Protein AF-C9SJ92-F1 (afdb_monomer_lite)

Secondary structure (DSSP, 8-state):
-HHHHHHHHHHHTT----THHHHHHHHHHHHT-B-SS-TTSB-SHHHIIIIIHHHHHHHHHHHHHHHHHHHHHS-HHHHHHHHHHHHHHHHHHHHHHS-GGGHHHHHHHHHHHHTGGGHHHHHHHHHHHHHTT-HHHHHHHHHHHTTSTTTTHHHHHHHHHHHHHHHHHHHHHHHHH--S---HHHHHHHHHHHHHHHHHHHHHHHTT-HHHHHHHHHHHHHHSGGGGGTTT---

Structure (mmCIF, N/CA/C/O backbone):
data_AF-C9SJ92-F1
#
_entry.id   AF-C9SJ92-F1
#
loop_
_atom_site.group_PDB
_atom_site.id
_atom_site.type_symbol
_atom_site.label_atom_id
_atom_site.label_alt_id
_atom_site.label_comp_id
_atom_site.label_asym_id
_atom_site.label_entity_id
_atom_site.label_seq_id
_atom_site.pdbx_PDB_ins_code
_atom_site.Cartn_x
_atom_site.Cartn_y
_atom_site.Cartn_z
_atom_site.occupancy
_atom_site.B_iso_or_equiv
_atom_site.auth_seq_id
_atom_site.auth_comp_id
_atom_site.auth_asym_id
_atom_site.auth_atom_id
_atom_site.pdbx_PDB_model_num
ATOM 1 N N . MET A 1 1 ? 13.688 -2.070 -27.602 1.00 89.25 1 MET A N 1
ATOM 2 C CA . MET A 1 1 ? 12.908 -1.908 -26.356 1.00 89.25 1 MET A CA 1
ATOM 3 C C . MET A 1 1 ? 11.801 -2.934 -26.224 1.00 89.25 1 MET A C 1
ATOM 5 O O . MET A 1 1 ? 11.764 -3.599 -25.202 1.00 89.25 1 MET A O 1
ATOM 9 N N . ASP A 1 2 ? 10.972 -3.153 -27.244 1.00 91.25 2 ASP A N 1
ATOM 10 C CA . ASP A 1 2 ? 9.829 -4.084 -27.174 1.00 91.25 2 ASP A CA 1
ATOM 11 C C . ASP A 1 2 ? 10.177 -5.494 -26.677 1.00 91.25 2 ASP A C 1
ATOM 13 O O . ASP A 1 2 ? 9.441 -6.070 -25.883 1.00 91.25 2 ASP A O 1
ATOM 17 N N . ALA A 1 3 ? 11.317 -6.048 -27.103 1.00 92.44 3 ALA A N 1
ATOM 18 C CA . ALA A 1 3 ? 11.782 -7.351 -26.627 1.00 92.44 3 ALA A CA 1
ATOM 19 C C . ALA A 1 3 ? 12.088 -7.358 -25.116 1.00 92.44 3 ALA A C 1
ATOM 21 O O . ALA A 1 3 ? 11.714 -8.302 -24.428 1.00 92.44 3 ALA A O 1
ATOM 22 N N . VAL A 1 4 ? 12.704 -6.289 -24.594 1.00 94.50 4 VAL A N 1
ATOM 23 C CA . VAL A 1 4 ? 12.975 -6.131 -23.155 1.00 94.50 4 VAL A CA 1
ATOM 24 C C . VAL A 1 4 ? 11.668 -6.032 -22.374 1.00 94.50 4 VAL A C 1
ATOM 26 O O . VAL A 1 4 ? 11.499 -6.734 -21.384 1.00 94.50 4 VAL A O 1
ATOM 29 N N . LEU A 1 5 ? 10.719 -5.218 -22.847 1.00 96.06 5 LEU A N 1
ATOM 30 C CA . LEU A 1 5 ? 9.422 -5.056 -22.185 1.00 96.06 5 LEU A CA 1
ATOM 31 C C . LEU A 1 5 ? 8.639 -6.374 -22.142 1.00 96.06 5 LEU A C 1
ATOM 33 O O . LEU A 1 5 ? 8.084 -6.712 -21.102 1.00 96.06 5 LEU A O 1
ATOM 37 N N . LYS A 1 6 ? 8.674 -7.166 -23.222 1.00 95.62 6 LYS A N 1
ATOM 38 C CA . LYS A 1 6 ? 8.070 -8.507 -23.251 1.00 95.62 6 LYS A CA 1
ATOM 39 C C . LYS A 1 6 ? 8.711 -9.465 -22.246 1.00 95.62 6 LYS A C 1
ATOM 41 O O . LYS A 1 6 ? 7.996 -10.240 -21.625 1.00 95.62 6 LYS A O 1
ATOM 46 N N . LEU A 1 7 ? 10.035 -9.437 -22.078 1.00 95.62 7 LEU A N 1
ATOM 47 C CA . LEU A 1 7 ? 10.705 -10.266 -21.067 1.00 95.62 7 LEU A CA 1
ATOM 48 C C . LEU A 1 7 ? 10.299 -9.853 -19.648 1.00 95.62 7 LEU A C 1
ATOM 50 O O . LEU A 1 7 ? 10.004 -10.713 -18.824 1.00 95.62 7 LEU A O 1
ATOM 54 N N . VAL A 1 8 ? 10.223 -8.550 -19.375 1.00 96.56 8 VAL A N 1
ATOM 55 C CA . VAL A 1 8 ? 9.766 -8.033 -18.076 1.00 96.56 8 VAL A CA 1
ATOM 56 C C . VAL A 1 8 ? 8.317 -8.444 -17.808 1.00 96.56 8 VAL A C 1
ATOM 58 O O . VAL A 1 8 ? 8.002 -8.896 -16.712 1.00 96.56 8 VAL A O 1
ATOM 61 N N . GLU A 1 9 ? 7.438 -8.348 -18.807 1.00 97.06 9 GLU A N 1
ATOM 62 C CA . GLU A 1 9 ? 6.042 -8.784 -18.700 1.00 97.06 9 GLU A CA 1
ATOM 63 C C . GLU A 1 9 ? 5.932 -10.284 -18.390 1.00 97.06 9 GLU A C 1
ATOM 65 O O . GLU A 1 9 ? 5.214 -10.669 -17.471 1.00 97.06 9 GLU A O 1
ATOM 70 N N . LYS A 1 10 ? 6.713 -11.129 -19.072 1.00 96.50 10 LYS A N 1
ATOM 71 C CA . LYS A 1 10 ? 6.815 -12.561 -18.754 1.00 96.50 10 LYS A CA 1
ATOM 72 C C . LYS A 1 10 ? 7.244 -12.809 -17.309 1.00 96.50 10 LYS A C 1
ATOM 74 O O . LYS A 1 10 ? 6.636 -13.628 -16.627 1.00 96.50 10 LYS A O 1
ATOM 79 N N . GLN A 1 11 ? 8.242 -12.067 -16.825 1.00 95.88 11 GLN A N 1
ATOM 80 C CA . GLN A 1 11 ? 8.681 -12.167 -15.434 1.00 95.88 11 GLN A CA 1
ATOM 81 C C . GLN A 1 11 ? 7.563 -11.796 -14.452 1.00 95.88 11 GLN A C 1
ATOM 83 O O . GLN A 1 11 ? 7.368 -12.493 -13.461 1.00 95.88 11 GLN A O 1
ATOM 88 N N . ARG A 1 12 ? 6.796 -10.733 -14.729 1.00 97.12 12 ARG A N 1
ATOM 89 C CA . ARG A 1 12 ? 5.635 -10.353 -13.904 1.00 97.12 12 ARG A CA 1
ATOM 90 C C . ARG A 1 12 ? 4.545 -11.429 -13.909 1.00 97.12 12 ARG A C 1
ATOM 92 O O . ARG A 1 12 ? 3.892 -11.640 -12.889 1.00 97.12 12 ARG A O 1
ATOM 99 N N . ASN A 1 13 ? 4.405 -12.160 -15.011 1.00 96.75 13 ASN A N 1
ATOM 100 C CA . ASN A 1 13 ? 3.506 -13.309 -15.127 1.00 96.75 13 ASN A CA 1
ATOM 101 C C . ASN A 1 13 ? 4.053 -14.593 -14.465 1.00 96.75 13 ASN A C 1
ATOM 103 O O . ASN A 1 13 ? 3.425 -15.644 -14.569 1.00 96.75 13 ASN A O 1
ATOM 107 N N . GLY A 1 14 ? 5.199 -14.523 -13.778 1.00 94.62 14 GLY A N 1
ATOM 108 C CA . GLY A 1 14 ? 5.794 -15.642 -13.045 1.00 94.62 14 GLY A CA 1
ATOM 109 C C . GLY A 1 14 ? 6.719 -16.534 -13.879 1.00 94.62 14 GLY A C 1
ATOM 110 O O . GLY A 1 14 ? 7.190 -17.555 -13.380 1.00 94.62 14 GLY A O 1
ATOM 111 N N . GLU A 1 15 ? 7.011 -16.175 -15.133 1.00 95.88 15 GLU A N 1
ATOM 112 C CA . GLU A 1 15 ? 7.993 -16.907 -15.937 1.00 95.88 15 GLU A CA 1
ATOM 113 C C . GLU A 1 15 ? 9.422 -16.595 -15.464 1.00 95.88 15 GLU A C 1
ATOM 115 O O . GLU A 1 15 ? 9.791 -15.446 -15.209 1.00 95.88 15 GLU A O 1
ATOM 120 N N . THR A 1 16 ? 10.277 -17.618 -15.404 1.00 92.69 16 THR A N 1
ATOM 121 C CA . THR A 1 16 ? 11.719 -17.412 -15.217 1.00 92.69 16 THR A CA 1
ATOM 122 C C . THR A 1 16 ? 12.323 -16.820 -16.488 1.00 92.69 16 THR A C 1
ATOM 124 O O . THR A 1 16 ? 12.113 -17.346 -17.582 1.00 92.69 16 THR A O 1
ATOM 127 N N . ILE A 1 17 ? 13.092 -15.739 -16.348 1.00 93.00 17 ILE A N 1
ATOM 128 C CA . ILE A 1 17 ? 13.756 -15.064 -17.468 1.00 93.00 17 ILE A CA 1
ATOM 129 C C . ILE A 1 17 ? 15.263 -14.935 -17.241 1.00 93.00 17 ILE A C 1
ATOM 131 O O . ILE A 1 17 ? 15.727 -14.740 -16.119 1.00 93.00 17 ILE A O 1
ATOM 135 N N . GLU A 1 18 ? 16.020 -14.953 -18.336 1.00 90.69 18 GLU A N 1
ATOM 136 C CA . GLU A 1 18 ? 17.438 -14.588 -18.348 1.00 90.69 18 GLU A CA 1
ATOM 137 C C . GLU A 1 18 ? 17.587 -13.059 -18.374 1.00 90.69 18 GLU A C 1
ATOM 139 O O . GLU A 1 18 ? 17.541 -12.421 -19.428 1.00 90.69 18 GLU A O 1
ATOM 144 N N . PHE A 1 19 ? 17.751 -12.444 -17.199 1.00 91.31 19 PHE A N 1
ATOM 145 C CA . PHE A 1 19 ? 17.802 -10.981 -17.061 1.00 91.31 19 PHE A CA 1
ATOM 146 C C . PHE A 1 19 ? 19.157 -10.359 -17.441 1.00 91.31 19 PHE A C 1
ATOM 148 O O . PHE A 1 19 ? 19.261 -9.137 -17.563 1.00 91.31 19 PHE A O 1
ATOM 155 N N . SER A 1 20 ? 20.194 -11.173 -17.671 1.00 92.75 20 SER A N 1
ATOM 156 C CA . SER A 1 20 ? 21.530 -10.709 -18.079 1.00 92.75 20 SER A CA 1
ATOM 157 C C . SER A 1 20 ? 21.492 -9.868 -19.362 1.00 92.75 20 SER A C 1
ATOM 159 O O . SER A 1 20 ? 22.168 -8.844 -19.458 1.00 92.75 20 SER A O 1
ATOM 161 N N . GLN A 1 21 ? 20.632 -10.242 -20.312 1.00 90.06 21 GLN A N 1
ATOM 162 C CA . GLN A 1 21 ? 20.421 -9.504 -21.560 1.00 90.06 21 GLN A CA 1
ATOM 163 C C . GLN A 1 21 ? 19.754 -8.145 -21.319 1.00 90.06 21 GLN A C 1
ATOM 165 O O . GLN A 1 21 ? 20.114 -7.158 -21.956 1.00 90.06 21 GLN A O 1
ATOM 170 N N . ILE A 1 22 ? 18.813 -8.068 -20.372 1.00 94.38 22 ILE A N 1
ATOM 171 C CA . ILE A 1 22 ? 18.160 -6.804 -20.003 1.00 94.38 22 ILE A CA 1
ATOM 172 C C . ILE A 1 22 ? 19.188 -5.866 -19.380 1.00 94.38 22 ILE A C 1
ATOM 174 O O . ILE A 1 22 ? 19.280 -4.708 -19.785 1.00 94.38 22 ILE A O 1
ATOM 178 N N . LYS A 1 23 ? 20.007 -6.385 -18.459 1.00 94.81 23 LYS A N 1
ATOM 179 C CA . LYS A 1 23 ? 21.070 -5.613 -17.819 1.00 94.81 23 LYS A CA 1
ATOM 180 C C . LYS A 1 23 ? 22.048 -5.023 -18.839 1.00 94.81 23 LYS A C 1
ATOM 182 O O . LYS A 1 23 ? 22.350 -3.840 -18.763 1.00 94.81 23 LYS A O 1
ATOM 187 N N . GLN A 1 24 ? 22.484 -5.803 -19.829 1.00 93.81 24 GLN A N 1
ATOM 188 C CA . GLN A 1 24 ? 23.370 -5.301 -20.890 1.00 93.81 24 GLN A CA 1
ATOM 189 C C . GLN A 1 24 ? 22.732 -4.166 -21.701 1.00 93.81 24 GLN A C 1
ATOM 191 O O . GLN A 1 24 ? 23.401 -3.187 -22.026 1.00 93.81 24 GLN A O 1
ATOM 196 N N . VAL A 1 25 ? 21.434 -4.270 -22.007 1.00 94.00 25 VAL A N 1
ATOM 197 C CA . VAL A 1 25 ? 20.702 -3.205 -22.707 1.00 94.00 25 VAL A CA 1
ATOM 198 C C . VAL A 1 25 ? 20.606 -1.945 -21.841 1.00 94.00 25 VAL A C 1
ATOM 200 O O . VAL A 1 25 ? 20.845 -0.850 -22.345 1.00 94.00 25 VAL A O 1
ATOM 203 N N . VAL A 1 26 ? 20.303 -2.088 -20.547 1.00 94.25 26 VAL A N 1
ATOM 204 C CA . VAL A 1 26 ? 20.285 -0.975 -19.581 1.00 94.25 26 VAL A CA 1
ATOM 205 C C . VAL A 1 26 ? 21.650 -0.292 -19.510 1.00 94.25 26 VAL A C 1
ATOM 207 O O . VAL A 1 26 ? 21.737 0.918 -19.716 1.00 94.25 26 VAL A O 1
ATOM 210 N N . ASP A 1 27 ? 22.715 -1.066 -19.292 1.00 93.25 27 ASP A N 1
ATOM 211 C CA . ASP A 1 27 ? 24.084 -0.561 -19.161 1.00 93.25 27 ASP A CA 1
ATOM 212 C C . ASP A 1 27 ? 24.543 0.140 -20.459 1.00 93.25 27 ASP A C 1
ATOM 214 O O . ASP A 1 27 ? 25.221 1.168 -20.410 1.00 93.25 27 ASP A O 1
ATOM 218 N N . SER A 1 28 ? 24.108 -0.347 -21.630 1.00 93.00 28 SER A N 1
ATOM 219 C CA . SER A 1 28 ? 24.350 0.319 -22.914 1.00 93.00 28 SER A CA 1
ATOM 220 C C . SER A 1 28 ? 23.645 1.673 -23.011 1.00 93.00 28 SER A C 1
ATOM 222 O O . SER A 1 28 ? 24.262 2.630 -23.468 1.00 93.00 28 SER A O 1
ATOM 224 N N . TYR A 1 29 ? 22.377 1.786 -22.601 1.00 92.12 29 TYR A N 1
ATOM 225 C CA . TYR A 1 29 ? 21.665 3.069 -22.637 1.00 92.12 29 TYR A CA 1
ATOM 226 C C . TYR A 1 29 ? 22.271 4.105 -21.692 1.00 92.12 29 TYR A C 1
ATOM 228 O O . TYR A 1 29 ? 22.306 5.287 -22.029 1.00 92.12 29 TYR A O 1
ATOM 236 N N . VAL A 1 30 ? 22.759 3.661 -20.532 1.00 90.75 30 VAL A N 1
ATOM 237 C CA . VAL A 1 30 ? 23.474 4.518 -19.579 1.00 90.75 30 VAL A CA 1
ATOM 238 C C . VAL A 1 30 ? 24.808 4.980 -20.169 1.00 90.75 30 VAL A C 1
ATOM 240 O O . VAL A 1 30 ? 25.136 6.158 -20.094 1.00 90.75 30 VAL A O 1
ATOM 243 N N . SER A 1 31 ? 25.552 4.077 -20.814 1.00 88.62 31 SER A N 1
ATOM 244 C CA . SER A 1 31 ? 26.880 4.377 -21.370 1.00 88.62 31 SER A CA 1
ATOM 245 C C . SER A 1 31 ? 26.846 5.292 -22.600 1.00 88.62 31 SER A C 1
ATOM 247 O O . SER A 1 31 ? 27.828 5.972 -22.879 1.00 88.62 31 SER A O 1
ATOM 249 N N . LEU A 1 32 ? 25.745 5.299 -23.358 1.00 87.31 32 LEU A N 1
ATOM 250 C CA . LEU A 1 32 ? 25.602 6.128 -24.562 1.00 87.31 32 LEU A CA 1
ATOM 251 C C . LEU A 1 32 ? 25.341 7.607 -24.255 1.00 87.31 32 LEU A C 1
ATOM 253 O O . LEU A 1 32 ? 25.505 8.440 -25.145 1.00 87.31 32 LEU A O 1
ATOM 257 N N . GLY A 1 33 ? 24.906 7.941 -23.039 1.00 80.56 33 GLY A N 1
ATOM 258 C CA . GLY A 1 33 ? 24.613 9.319 -22.671 1.00 80.56 33 GLY A CA 1
ATOM 259 C C . GLY A 1 33 ? 25.892 10.130 -22.492 1.00 80.56 33 GLY A C 1
ATOM 260 O O . GLY A 1 33 ? 26.550 10.049 -21.456 1.00 80.56 33 GLY A O 1
ATOM 261 N N . LEU A 1 34 ? 26.231 10.924 -23.503 1.00 76.94 34 LEU A N 1
ATOM 262 C CA . LEU A 1 34 ? 27.309 11.910 -23.475 1.00 76.94 34 LEU A CA 1
ATOM 263 C C . LEU A 1 34 ? 26.697 13.311 -23.419 1.00 76.94 34 LEU A C 1
ATOM 265 O O . LEU A 1 34 ? 25.640 13.554 -24.000 1.00 76.94 34 LEU A O 1
ATOM 269 N N . ASP A 1 35 ? 27.347 14.226 -22.711 1.00 72.88 35 ASP A N 1
ATOM 270 C CA . ASP A 1 35 ? 26.968 15.637 -22.701 1.00 72.88 35 ASP A CA 1
ATOM 271 C C . ASP A 1 35 ? 27.424 16.302 -24.014 1.00 72.88 35 ASP A C 1
ATOM 273 O O . ASP A 1 35 ? 28.595 16.225 -24.393 1.00 72.88 35 ASP A O 1
ATOM 277 N N . GLU A 1 36 ? 26.493 16.945 -24.729 1.00 69.06 36 GLU A N 1
ATOM 278 C CA . GLU A 1 36 ? 26.768 17.605 -26.016 1.00 69.06 36 GLU A CA 1
ATOM 279 C C . GLU A 1 36 ? 27.763 18.771 -25.885 1.00 69.06 36 GLU A C 1
ATOM 281 O O . GLU A 1 36 ? 28.426 19.141 -26.856 1.00 69.06 36 GLU A O 1
ATOM 286 N N . THR A 1 37 ? 27.877 19.353 -24.688 1.00 75.69 37 THR A N 1
ATOM 287 C CA . THR A 1 37 ? 28.763 20.484 -24.389 1.00 75.69 37 THR A CA 1
ATOM 288 C C . THR A 1 37 ? 30.106 20.052 -23.801 1.00 75.69 37 THR A C 1
ATOM 290 O O . THR A 1 37 ? 31.090 20.780 -23.943 1.00 75.69 37 THR A O 1
ATOM 293 N N . ASP A 1 38 ? 30.176 18.863 -23.195 1.00 75.31 38 ASP A N 1
ATOM 294 C CA . ASP A 1 38 ? 31.396 18.291 -22.627 1.00 75.31 38 ASP A CA 1
ATOM 295 C C . ASP A 1 38 ? 31.430 16.756 -22.789 1.00 75.31 38 ASP A C 1
ATOM 297 O O . ASP A 1 38 ? 30.915 16.030 -21.939 1.00 75.31 38 ASP A O 1
ATOM 301 N N . PRO A 1 39 ? 32.122 16.223 -23.811 1.00 70.38 39 PRO A N 1
ATOM 302 C CA . PRO A 1 39 ? 32.217 14.780 -24.053 1.00 70.38 39 PRO A 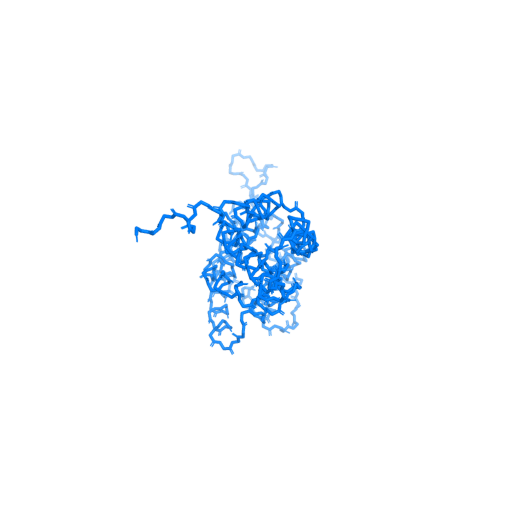CA 1
ATOM 303 C C . PRO A 1 39 ? 32.853 13.973 -22.909 1.00 70.38 39 PRO A C 1
ATOM 305 O O . PRO A 1 39 ? 32.842 12.743 -22.951 1.00 70.38 39 PRO A O 1
ATOM 308 N N . THR A 1 40 ? 33.446 14.635 -21.907 1.00 74.62 40 THR A N 1
ATOM 309 C CA . THR A 1 40 ? 33.988 13.985 -20.705 1.00 74.62 40 THR A CA 1
ATOM 310 C C . THR A 1 40 ? 32.942 13.794 -19.602 1.00 74.62 40 THR A C 1
ATOM 312 O O . THR A 1 40 ? 33.210 13.098 -18.619 1.00 74.62 40 THR A O 1
ATOM 315 N N . ARG A 1 41 ? 31.737 14.360 -19.764 1.00 74.06 41 ARG A N 1
ATOM 316 C CA . ARG A 1 41 ? 30.605 14.224 -18.841 1.00 74.06 41 ARG A CA 1
ATOM 317 C C . ARG A 1 41 ? 29.553 13.285 -19.422 1.00 74.06 41 ARG A C 1
ATOM 319 O O . ARG A 1 41 ? 29.137 13.412 -20.569 1.00 74.06 41 ARG A O 1
ATOM 326 N N . SER A 1 42 ? 29.100 12.345 -18.600 1.00 77.19 42 SER A N 1
ATOM 327 C CA . SER A 1 42 ? 28.006 11.434 -18.939 1.00 77.19 42 SER A CA 1
ATOM 328 C C . SER A 1 42 ? 26.655 12.004 -18.508 1.00 77.19 42 SER A C 1
ATOM 330 O O . SER A 1 42 ? 26.536 12.543 -17.403 1.00 77.19 42 SER A O 1
ATOM 332 N N . THR A 1 43 ? 25.622 11.809 -19.323 1.00 88.00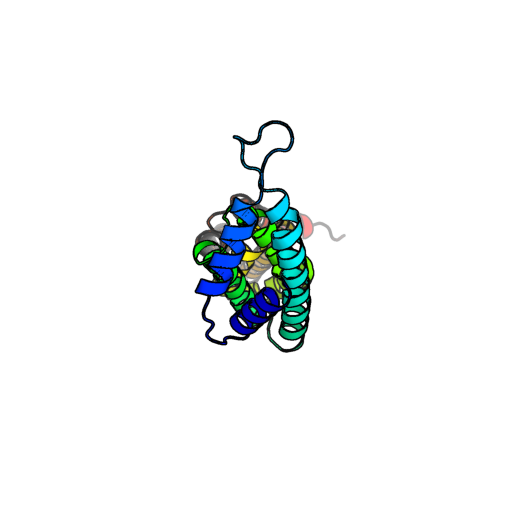 43 THR A N 1
ATOM 333 C CA . THR A 1 43 ? 24.226 12.154 -19.010 1.00 88.00 43 THR A CA 1
ATOM 334 C C . THR A 1 43 ? 23.351 10.901 -18.988 1.00 88.00 43 THR A C 1
ATOM 336 O O . THR A 1 43 ? 23.707 9.866 -19.536 1.00 88.00 43 THR A O 1
ATOM 339 N N . LEU A 1 44 ? 22.178 10.968 -18.352 1.00 91.75 44 LEU A N 1
ATOM 340 C CA . LEU A 1 44 ? 21.192 9.874 -18.377 1.00 91.75 44 LEU A CA 1
ATOM 341 C C . LEU A 1 44 ? 20.057 10.131 -19.373 1.00 91.75 44 LEU A C 1
ATOM 343 O O . LEU A 1 44 ? 19.035 9.459 -19.317 1.00 91.75 44 LEU A O 1
ATOM 347 N N . GLU A 1 45 ? 20.188 11.101 -20.278 1.00 91.38 45 GLU A N 1
ATOM 348 C CA . GLU A 1 45 ? 19.084 11.513 -21.155 1.00 91.38 45 GLU A CA 1
ATOM 349 C C . GLU A 1 45 ? 18.645 10.401 -22.108 1.00 91.38 45 GLU A C 1
ATOM 351 O O . GLU A 1 45 ? 17.451 10.120 -22.222 1.00 91.38 45 GLU A O 1
ATOM 356 N N . ILE A 1 46 ? 19.606 9.702 -22.720 1.00 92.38 46 ILE A N 1
ATOM 357 C CA . ILE A 1 46 ? 19.321 8.575 -23.617 1.00 92.38 46 ILE A CA 1
ATOM 358 C C . ILE A 1 46 ? 18.643 7.440 -22.840 1.00 92.38 46 ILE A C 1
ATOM 360 O O . ILE A 1 46 ? 17.635 6.900 -23.298 1.00 92.38 46 ILE A O 1
ATOM 364 N N . TYR A 1 47 ? 19.137 7.124 -21.638 1.00 94.50 47 TYR A N 1
ATOM 365 C CA . TYR A 1 47 ? 18.498 6.165 -20.735 1.00 94.50 47 TYR A CA 1
ATOM 366 C C . TYR A 1 47 ? 17.069 6.583 -20.376 1.00 94.50 47 TYR A C 1
ATOM 368 O O . TYR A 1 47 ? 16.134 5.798 -20.534 1.00 94.50 47 TYR A O 1
ATOM 376 N N . ARG A 1 48 ? 16.870 7.832 -19.957 1.00 95.06 48 ARG A N 1
ATOM 377 C CA . ARG A 1 48 ? 15.564 8.348 -19.539 1.00 95.06 48 ARG A CA 1
ATOM 378 C C . ARG A 1 48 ? 14.544 8.296 -20.673 1.00 95.06 48 ARG A C 1
ATOM 380 O O . ARG A 1 48 ? 13.410 7.857 -20.485 1.00 95.06 48 ARG A O 1
ATOM 387 N N . PHE A 1 49 ? 14.953 8.717 -21.867 1.00 94.31 49 PHE A N 1
ATOM 388 C CA . PHE A 1 49 ? 14.066 8.821 -23.018 1.00 94.31 49 PHE A CA 1
ATOM 389 C C . PHE A 1 49 ? 13.762 7.463 -23.661 1.00 94.31 49 PHE A C 1
ATOM 391 O O . PHE A 1 49 ? 12.602 7.161 -23.939 1.00 94.31 49 PHE A O 1
ATOM 398 N N . HIS A 1 50 ? 14.785 6.636 -23.895 1.00 94.62 50 HIS A N 1
ATOM 399 C CA . HIS A 1 50 ? 14.627 5.384 -24.637 1.00 94.62 50 HIS A CA 1
ATOM 400 C C . HIS A 1 50 ? 14.387 4.164 -23.755 1.00 94.62 50 HIS A C 1
ATOM 402 O O . HIS A 1 50 ? 13.837 3.185 -24.254 1.00 94.62 50 HIS A O 1
ATOM 408 N N . PHE A 1 51 ? 14.768 4.196 -22.476 1.00 95.94 51 PHE A N 1
ATOM 409 C CA . PHE A 1 51 ? 14.565 3.078 -21.560 1.00 95.94 51 PHE A CA 1
ATOM 410 C C . PHE A 1 51 ? 13.506 3.376 -20.498 1.00 95.94 51 PHE A C 1
ATOM 412 O O . PHE A 1 51 ? 12.472 2.712 -20.472 1.00 95.94 51 PHE A O 1
ATOM 419 N N . GLU A 1 52 ? 13.743 4.367 -19.637 1.00 97.06 52 GLU A N 1
ATOM 420 C CA . GLU A 1 52 ? 12.894 4.626 -18.467 1.00 97.06 52 GLU A CA 1
ATOM 421 C C . GLU A 1 52 ? 11.463 4.970 -18.866 1.00 97.06 52 GLU A C 1
ATOM 423 O O . GLU A 1 52 ? 10.536 4.299 -18.425 1.00 97.06 52 GLU A O 1
ATOM 428 N N . LYS A 1 53 ? 11.266 5.963 -19.737 1.00 97.81 53 LYS A N 1
ATOM 429 C CA . LYS A 1 53 ? 9.926 6.387 -20.152 1.00 97.81 53 LYS A CA 1
ATOM 430 C C . LYS A 1 53 ? 9.061 5.227 -20.685 1.00 97.81 53 LYS A C 1
ATOM 432 O O . LYS A 1 53 ? 7.995 4.997 -20.112 1.00 97.81 53 LYS A O 1
ATOM 437 N N . PRO A 1 54 ? 9.482 4.452 -21.707 1.00 98.06 54 PRO A N 1
ATOM 438 C CA . PRO A 1 54 ? 8.673 3.331 -22.189 1.00 98.06 54 PRO A CA 1
ATOM 439 C C . PRO A 1 54 ? 8.537 2.200 -21.158 1.00 98.06 54 PRO A C 1
ATOM 441 O O . PRO A 1 54 ? 7.513 1.515 -21.142 1.00 98.06 54 PRO A O 1
ATOM 444 N N . PHE A 1 55 ? 9.524 2.000 -20.275 1.00 98.44 55 PHE A N 1
ATOM 445 C CA . PHE A 1 55 ? 9.418 1.034 -19.179 1.00 98.44 55 PHE A CA 1
ATOM 446 C C . PHE A 1 55 ? 8.325 1.428 -18.178 1.00 98.44 55 PHE A C 1
ATOM 448 O O . PHE A 1 55 ? 7.499 0.592 -17.805 1.00 98.44 55 PHE A O 1
ATOM 455 N N . LEU A 1 56 ? 8.275 2.698 -17.773 1.00 98.69 56 LEU A N 1
ATOM 456 C CA . LEU A 1 56 ? 7.253 3.226 -16.869 1.00 98.69 56 LEU A CA 1
ATOM 457 C C . LEU A 1 56 ? 5.860 3.180 -17.506 1.00 98.69 56 LEU A C 1
ATOM 459 O O . LEU A 1 56 ? 4.917 2.737 -16.857 1.00 98.69 56 LEU A O 1
ATOM 463 N N . GLU A 1 57 ? 5.728 3.549 -18.783 1.00 98.56 57 GLU A N 1
ATOM 464 C CA . GLU A 1 57 ? 4.459 3.469 -19.523 1.00 98.56 57 GLU A CA 1
ATOM 465 C C . GLU A 1 57 ? 3.931 2.026 -19.602 1.00 98.56 57 GLU A C 1
ATOM 467 O O . GLU A 1 57 ? 2.755 1.768 -19.326 1.00 98.56 57 GLU A O 1
ATOM 472 N N . ALA A 1 58 ? 4.803 1.063 -19.917 1.00 98.50 58 ALA A N 1
ATOM 473 C CA . ALA A 1 58 ? 4.444 -0.352 -19.937 1.00 98.50 58 ALA A CA 1
ATOM 474 C C . ALA A 1 58 ? 4.071 -0.873 -18.539 1.00 98.50 58 ALA A C 1
ATOM 476 O O . ALA A 1 58 ? 3.124 -1.645 -18.398 1.00 98.50 58 ALA A O 1
ATOM 477 N N . THR A 1 59 ? 4.782 -0.425 -17.502 1.00 98.62 59 THR A N 1
ATOM 478 C CA . THR A 1 59 ? 4.509 -0.780 -16.102 1.00 98.62 59 THR A CA 1
ATOM 479 C C . THR A 1 59 ? 3.165 -0.247 -15.627 1.00 98.62 59 THR A C 1
ATOM 481 O O . THR A 1 59 ? 2.374 -1.005 -15.069 1.00 98.62 59 THR A O 1
ATOM 484 N N . ALA A 1 60 ? 2.871 1.024 -15.908 1.00 98.69 60 ALA A N 1
ATOM 485 C CA . ALA A 1 60 ? 1.590 1.639 -15.591 1.00 98.69 60 ALA A CA 1
ATOM 486 C C . ALA A 1 60 ? 0.442 0.853 -16.234 1.00 98.69 60 ALA A C 1
ATOM 488 O O . ALA A 1 60 ? -0.488 0.441 -15.547 1.00 98.69 60 ALA A O 1
ATOM 489 N N . LYS A 1 61 ? 0.544 0.568 -17.538 1.00 98.56 61 LYS A N 1
ATOM 490 C CA . LYS A 1 61 ? -0.479 -0.188 -18.270 1.00 98.56 61 LYS A CA 1
ATOM 491 C C . LYS A 1 61 ? -0.661 -1.605 -17.721 1.00 98.56 61 LYS A C 1
ATOM 493 O O . LYS A 1 61 ? -1.796 -2.059 -17.586 1.00 98.56 61 LYS A O 1
ATOM 498 N N . TYR A 1 62 ? 0.437 -2.296 -17.414 1.00 98.75 62 TYR A N 1
ATOM 499 C CA . TYR A 1 62 ? 0.395 -3.643 -16.848 1.00 98.75 62 TYR A CA 1
ATOM 500 C C . TYR A 1 62 ? -0.358 -3.649 -15.513 1.00 98.75 62 TYR A C 1
ATOM 502 O O . TYR A 1 62 ? -1.363 -4.348 -15.384 1.00 98.75 62 TYR A O 1
ATOM 510 N N . TYR A 1 63 ? 0.063 -2.822 -14.551 1.00 98.75 63 TYR A N 1
ATOM 511 C CA . TYR A 1 63 ? -0.541 -2.831 -13.219 1.00 98.75 63 TYR A CA 1
ATOM 512 C C . TYR A 1 63 ? -1.936 -2.224 -13.184 1.00 98.75 63 TYR A C 1
ATOM 514 O O . TYR A 1 63 ? -2.755 -2.683 -12.397 1.00 98.75 63 TYR A O 1
ATOM 522 N N . GLN A 1 64 ? -2.269 -1.272 -14.059 1.00 98.50 64 GLN A N 1
ATOM 523 C CA . GLN A 1 64 ? -3.649 -0.800 -14.201 1.00 98.50 64 GLN A CA 1
ATOM 524 C C . GLN A 1 64 ? -4.591 -1.916 -14.659 1.00 98.50 64 GLN A C 1
ATOM 526 O O . GLN A 1 64 ? -5.722 -1.988 -14.184 1.00 98.50 64 GLN A O 1
ATOM 531 N N . ASN A 1 65 ? -4.149 -2.783 -15.570 1.00 98.38 65 ASN A N 1
ATOM 532 C CA . ASN A 1 65 ? -4.961 -3.904 -16.036 1.00 98.38 65 ASN A CA 1
ATOM 533 C C . ASN A 1 65 ? -5.025 -5.021 -14.991 1.00 98.38 65 ASN A C 1
ATOM 535 O O . ASN A 1 65 ? -6.117 -5.485 -14.667 1.00 98.38 65 ASN A O 1
ATOM 539 N N . GLU A 1 66 ? -3.874 -5.421 -14.443 1.00 98.44 66 GLU A N 1
ATOM 540 C CA . GLU A 1 66 ? -3.805 -6.483 -13.438 1.00 98.44 66 GLU A CA 1
ATOM 541 C C . GLU A 1 66 ? -4.621 -6.126 -12.193 1.00 98.44 66 GLU A C 1
ATOM 543 O O . GLU A 1 66 ? -5.434 -6.932 -11.749 1.00 98.44 66 GLU A O 1
ATOM 548 N N . SER A 1 67 ? -4.438 -4.922 -11.643 1.00 98.38 67 SER A N 1
ATOM 549 C CA . SER A 1 67 ? -5.126 -4.508 -10.417 1.00 98.38 67 SER A CA 1
ATOM 550 C C . SER A 1 67 ? -6.639 -4.442 -10.601 1.00 98.38 67 SER A C 1
ATOM 552 O O . SER A 1 67 ? -7.370 -4.994 -9.786 1.00 98.38 67 SER A O 1
ATOM 554 N N . LYS A 1 68 ? -7.126 -3.849 -11.702 1.00 98.06 68 LYS A N 1
ATOM 555 C CA . LYS A 1 68 ? -8.565 -3.779 -12.004 1.00 98.06 68 LYS A CA 1
ATOM 556 C C . LYS A 1 68 ? -9.193 -5.161 -12.121 1.00 98.06 68 LYS A C 1
ATOM 558 O O . LYS A 1 68 ? -10.268 -5.381 -11.574 1.00 98.06 68 LYS A O 1
ATOM 563 N N . HIS A 1 69 ? -8.526 -6.081 -12.815 1.00 98.12 69 HIS A N 1
ATOM 564 C CA . HIS A 1 69 ? -8.994 -7.458 -12.936 1.00 98.12 69 HIS A CA 1
ATOM 565 C C . HIS A 1 69 ? -8.998 -8.161 -11.578 1.00 98.12 69 HIS A C 1
ATOM 567 O O . HIS A 1 69 ? -9.986 -8.777 -11.194 1.00 98.12 69 HIS A O 1
ATOM 573 N N . PHE A 1 70 ? -7.912 -8.027 -10.816 1.00 98.19 70 PHE A N 1
ATOM 574 C CA . PHE A 1 70 ? -7.769 -8.717 -9.541 1.00 98.19 70 PHE A CA 1
ATOM 575 C C . PHE A 1 70 ? -8.784 -8.231 -8.501 1.00 98.19 70 PHE A C 1
ATOM 577 O O . PHE A 1 70 ? -9.395 -9.061 -7.835 1.00 98.19 70 PHE A O 1
ATOM 584 N N . VAL A 1 71 ? -9.016 -6.917 -8.402 1.00 97.81 71 VAL A N 1
ATOM 585 C CA . VAL A 1 71 ? -10.039 -6.329 -7.515 1.00 97.81 71 VAL A CA 1
ATOM 586 C C . VAL A 1 71 ? -11.452 -6.779 -7.897 1.00 97.81 71 VAL A C 1
ATOM 588 O O . VAL A 1 71 ? -12.294 -6.935 -7.021 1.00 97.81 71 VAL A O 1
ATOM 591 N N . ALA A 1 72 ? -11.729 -6.999 -9.186 1.00 97.19 72 ALA A N 1
ATOM 592 C CA . ALA A 1 72 ? -13.047 -7.446 -9.642 1.00 97.19 72 ALA A CA 1
ATOM 593 C C . ALA A 1 72 ? -13.349 -8.915 -9.294 1.00 97.19 72 ALA A C 1
ATOM 595 O O . ALA A 1 72 ? -14.517 -9.291 -9.202 1.00 97.19 72 ALA A O 1
ATOM 596 N N . GLU A 1 73 ? -12.318 -9.740 -9.116 1.00 97.50 73 GLU A N 1
ATOM 597 C CA . GLU A 1 73 ? -12.457 -11.194 -8.962 1.00 97.50 73 GLU A CA 1
ATOM 598 C C . GLU A 1 73 ? -12.105 -11.721 -7.569 1.00 97.50 73 GLU A C 1
ATOM 600 O O . GLU A 1 73 ? -12.426 -12.865 -7.254 1.00 97.50 73 GLU A O 1
ATOM 605 N N . ASN A 1 74 ? -11.437 -10.920 -6.739 1.00 98.06 74 ASN A N 1
ATOM 606 C CA . ASN A 1 74 ? -10.883 -11.353 -5.457 1.00 98.06 74 ASN A CA 1
ATOM 607 C C . ASN A 1 74 ? -11.289 -10.397 -4.335 1.00 98.06 74 ASN A C 1
ATOM 609 O O . ASN A 1 74 ? -11.759 -9.282 -4.563 1.00 98.06 74 ASN A O 1
ATOM 613 N N . THR A 1 75 ? -11.079 -10.825 -3.092 1.00 98.00 75 THR A N 1
ATOM 614 C CA . THR A 1 75 ? -11.328 -9.964 -1.934 1.00 98.00 75 THR A CA 1
ATOM 615 C C . THR A 1 75 ? -10.306 -8.832 -1.851 1.00 98.00 75 THR A C 1
ATOM 617 O O . THR A 1 75 ? -9.162 -8.947 -2.299 1.00 98.00 75 THR A O 1
ATOM 620 N N . ILE A 1 76 ? -10.679 -7.739 -1.184 1.00 98.12 76 ILE A N 1
ATOM 621 C CA . ILE A 1 76 ? -9.768 -6.609 -0.965 1.00 98.12 76 ILE A CA 1
ATOM 622 C C . ILE A 1 76 ? -8.565 -7.014 -0.110 1.00 98.12 76 ILE A C 1
ATOM 624 O O . ILE A 1 76 ? -7.460 -6.525 -0.325 1.00 98.12 76 ILE A O 1
ATOM 628 N N . VAL A 1 77 ? -8.736 -7.969 0.805 1.00 97.94 77 VAL A N 1
ATOM 629 C CA . VAL A 1 77 ? -7.628 -8.525 1.592 1.00 97.94 77 VAL A CA 1
ATOM 630 C C . VAL A 1 77 ? -6.612 -9.257 0.712 1.00 97.94 77 VAL A C 1
ATOM 632 O O . VAL A 1 77 ? -5.409 -9.052 0.877 1.00 97.94 77 VAL A O 1
ATOM 635 N N . GLU A 1 78 ? -7.065 -10.086 -0.230 1.00 98.44 78 GLU A N 1
ATOM 636 C CA . GLU A 1 78 ? -6.177 -10.747 -1.197 1.00 98.44 78 GLU A CA 1
ATOM 637 C C . GLU A 1 78 ? -5.502 -9.727 -2.110 1.00 98.44 78 GLU A C 1
ATOM 639 O O . GLU A 1 78 ? -4.301 -9.824 -2.363 1.00 98.44 78 GLU A O 1
ATOM 644 N N . TYR A 1 79 ? -6.250 -8.710 -2.544 1.00 98.69 79 TYR A N 1
ATOM 645 C CA . TYR A 1 79 ? -5.707 -7.630 -3.355 1.00 98.69 79 TYR A CA 1
ATOM 646 C C . TYR A 1 79 ? -4.583 -6.886 -2.634 1.00 98.69 79 TYR A C 1
ATOM 648 O O . TYR A 1 79 ? -3.522 -6.675 -3.214 1.00 98.69 79 TYR A O 1
ATOM 656 N N . MET A 1 80 ? -4.773 -6.535 -1.360 1.00 98.56 80 MET A N 1
ATOM 657 C CA . MET A 1 80 ? -3.748 -5.848 -0.577 1.00 98.56 80 MET A CA 1
ATOM 658 C C . MET A 1 80 ? -2.460 -6.669 -0.464 1.00 98.56 80 MET A C 1
ATOM 660 O O . MET A 1 80 ? -1.376 -6.106 -0.584 1.00 98.56 80 MET A O 1
ATOM 664 N N . LYS A 1 81 ? -2.562 -7.989 -0.248 1.00 98.62 81 LYS A N 1
ATOM 665 C CA . LYS A 1 81 ? -1.386 -8.876 -0.192 1.00 98.62 81 LYS A CA 1
ATOM 666 C C . LYS A 1 81 ? -0.643 -8.873 -1.523 1.00 98.62 81 LYS A C 1
ATOM 668 O O . LYS A 1 81 ? 0.561 -8.648 -1.555 1.00 98.62 81 LYS A O 1
ATOM 673 N N . LYS A 1 82 ? -1.384 -9.024 -2.622 1.00 98.44 82 LYS A N 1
ATOM 674 C CA . LYS A 1 82 ? -0.808 -8.980 -3.964 1.00 98.44 82 LYS A CA 1
ATOM 675 C C . LYS A 1 82 ? -0.173 -7.621 -4.274 1.00 98.44 82 LYS A C 1
ATOM 677 O O . LYS A 1 82 ? 0.886 -7.572 -4.885 1.00 98.44 82 LYS A O 1
ATOM 682 N N . ALA A 1 83 ? -0.783 -6.515 -3.850 1.00 98.62 83 ALA A N 1
ATOM 683 C CA . ALA A 1 83 ? -0.222 -5.181 -4.040 1.00 98.62 83 ALA A CA 1
ATOM 684 C C . ALA A 1 83 ? 1.118 -5.006 -3.301 1.00 98.62 83 ALA A C 1
ATOM 686 O O . ALA A 1 83 ? 2.044 -4.449 -3.885 1.00 98.62 83 ALA A O 1
ATOM 687 N N . GLU A 1 84 ? 1.248 -5.503 -2.063 1.00 98.19 84 GLU A N 1
ATOM 688 C CA . GLU A 1 84 ? 2.533 -5.518 -1.340 1.00 98.19 84 GLU A CA 1
ATOM 689 C C . GLU A 1 84 ? 3.591 -6.332 -2.092 1.00 98.19 84 GLU A C 1
ATOM 691 O O . GLU A 1 84 ? 4.666 -5.811 -2.380 1.00 98.19 84 GLU A O 1
ATOM 696 N N . GLU A 1 85 ? 3.253 -7.561 -2.494 1.00 98.25 85 GLU A N 1
ATOM 697 C CA . GLU A 1 85 ? 4.153 -8.440 -3.251 1.00 98.25 85 GLU A CA 1
ATOM 698 C C . GLU A 1 85 ? 4.640 -7.772 -4.544 1.00 98.25 85 GLU A C 1
ATOM 700 O O . GLU A 1 85 ? 5.837 -7.746 -4.821 1.00 98.25 85 GLU A O 1
ATOM 705 N N . ARG A 1 86 ? 3.735 -7.154 -5.315 1.00 98.50 86 ARG A N 1
ATOM 706 C CA . ARG A 1 86 ? 4.094 -6.463 -6.563 1.00 98.50 86 ARG A CA 1
ATOM 707 C C . ARG A 1 86 ? 5.010 -5.260 -6.340 1.00 98.50 86 ARG A C 1
ATOM 709 O O . ARG A 1 86 ? 5.889 -5.017 -7.165 1.00 98.50 86 ARG A O 1
ATOM 716 N N . LEU A 1 87 ? 4.816 -4.502 -5.261 1.00 98.38 87 LEU A N 1
ATOM 717 C CA . LEU A 1 87 ? 5.684 -3.366 -4.934 1.00 98.38 87 LEU A CA 1
ATOM 718 C C . LEU A 1 87 ? 7.100 -3.834 -4.582 1.00 98.38 87 LEU A C 1
ATOM 720 O O . LEU A 1 87 ? 8.068 -3.241 -5.061 1.00 98.38 87 LEU A O 1
ATOM 724 N N . ASP A 1 88 ? 7.216 -4.906 -3.799 1.00 97.94 88 ASP A N 1
ATOM 725 C CA . ASP A 1 88 ? 8.505 -5.487 -3.421 1.00 97.94 88 ASP A CA 1
ATOM 726 C C . ASP A 1 88 ? 9.218 -6.101 -4.637 1.00 97.94 88 ASP A C 1
ATOM 728 O O . ASP A 1 88 ? 10.411 -5.872 -4.842 1.00 97.94 88 ASP A O 1
ATOM 732 N N . GLU A 1 89 ? 8.485 -6.800 -5.510 1.00 97.94 89 GLU A N 1
ATOM 733 C CA . GLU A 1 89 ? 9.014 -7.336 -6.768 1.00 97.94 89 GLU A CA 1
ATOM 734 C C . GLU A 1 89 ? 9.602 -6.246 -7.677 1.00 97.94 89 GLU A C 1
ATOM 736 O O . GLU A 1 89 ? 10.635 -6.465 -8.311 1.00 97.94 89 GLU A O 1
ATOM 741 N N . GLU A 1 90 ? 8.956 -5.079 -7.783 1.00 98.12 90 GLU A N 1
ATOM 742 C CA . GLU A 1 90 ? 9.467 -3.953 -8.578 1.00 98.12 90 GLU A CA 1
ATOM 743 C C . GLU A 1 90 ? 10.693 -3.294 -7.947 1.00 98.12 90 GLU A C 1
ATOM 745 O O . GLU A 1 90 ? 11.611 -2.897 -8.666 1.00 98.12 90 GLU A O 1
ATOM 750 N N . GLU A 1 91 ? 10.768 -3.222 -6.619 1.00 97.00 91 GLU A N 1
ATOM 751 C CA . GLU A 1 91 ? 11.970 -2.730 -5.947 1.00 97.00 91 GLU A CA 1
ATOM 752 C C . GLU A 1 91 ? 13.158 -3.688 -6.139 1.00 97.00 91 GLU A C 1
ATOM 754 O O . GLU A 1 91 ? 14.259 -3.250 -6.491 1.00 97.00 91 GLU A O 1
ATOM 759 N N . GLU A 1 92 ? 12.936 -4.996 -6.003 1.00 96.75 92 GLU A N 1
ATOM 760 C CA . GLU A 1 92 ? 13.953 -6.013 -6.284 1.00 96.75 92 GLU A CA 1
ATOM 761 C C . GLU A 1 92 ? 14.379 -6.000 -7.754 1.00 96.75 92 GLU A C 1
ATOM 763 O O . GLU A 1 92 ? 15.569 -6.074 -8.063 1.00 96.75 92 GLU A O 1
ATOM 768 N N . ARG A 1 93 ? 13.442 -5.791 -8.682 1.00 96.19 93 ARG A N 1
ATOM 769 C CA . ARG A 1 93 ? 13.748 -5.653 -10.111 1.00 96.19 93 ARG A CA 1
ATOM 770 C C . ARG A 1 93 ? 14.733 -4.527 -10.392 1.00 96.19 93 ARG A C 1
ATOM 772 O O . ARG A 1 93 ? 15.658 -4.710 -11.189 1.00 96.19 93 ARG A O 1
ATOM 779 N N . VAL A 1 94 ? 14.571 -3.388 -9.717 1.00 97.38 94 VAL A N 1
ATOM 780 C CA . VAL A 1 94 ? 15.529 -2.285 -9.829 1.00 97.38 94 VAL A CA 1
ATOM 781 C C . VAL A 1 94 ? 16.910 -2.725 -9.360 1.00 97.38 94 VAL A C 1
ATOM 783 O O . VAL A 1 94 ? 17.883 -2.517 -10.082 1.00 97.38 94 VAL A O 1
ATOM 786 N N . ARG A 1 95 ? 16.994 -3.387 -8.201 1.00 96.00 95 ARG A N 1
ATOM 787 C CA . ARG A 1 95 ? 18.262 -3.869 -7.627 1.00 96.00 95 ARG A CA 1
ATOM 788 C C . ARG A 1 95 ? 18.959 -4.900 -8.513 1.00 96.00 95 ARG A C 1
ATOM 790 O O . ARG A 1 95 ? 20.185 -4.908 -8.588 1.00 96.00 95 ARG A O 1
ATOM 797 N N . MET A 1 96 ? 18.196 -5.762 -9.180 1.00 94.38 96 MET A N 1
ATOM 798 C CA . MET A 1 96 ? 18.749 -6.853 -9.979 1.00 94.38 96 MET A CA 1
ATOM 799 C C . MET A 1 96 ? 19.343 -6.386 -11.310 1.00 94.38 96 MET A C 1
ATOM 801 O O . MET A 1 96 ? 20.411 -6.868 -11.697 1.00 94.38 96 MET A O 1
ATOM 805 N N . TYR A 1 97 ? 18.654 -5.509 -12.054 1.00 94.81 97 TYR A N 1
ATOM 806 C CA . TYR A 1 97 ? 19.066 -5.222 -13.435 1.00 94.81 97 TYR A CA 1
ATOM 807 C C . TYR A 1 97 ? 18.668 -3.858 -14.019 1.00 94.81 97 TYR A C 1
ATOM 809 O O . TYR A 1 97 ? 18.934 -3.641 -15.203 1.00 94.81 97 TYR A O 1
ATOM 817 N N . LEU A 1 98 ? 18.074 -2.935 -13.254 1.00 96.56 98 LEU A N 1
ATOM 818 C CA . LEU A 1 98 ? 17.787 -1.574 -13.739 1.00 96.56 98 LEU A CA 1
ATOM 819 C C . LEU A 1 98 ? 18.765 -0.550 -13.154 1.00 96.56 98 LEU A C 1
ATOM 821 O O . LEU A 1 98 ? 19.453 -0.801 -12.167 1.00 96.56 98 LEU A O 1
ATOM 825 N N . HIS A 1 99 ? 18.824 0.635 -13.760 1.00 95.88 99 HIS A N 1
ATOM 826 C CA . HIS A 1 99 ? 19.600 1.739 -13.207 1.00 95.88 99 HIS A CA 1
ATOM 827 C C . HIS A 1 99 ? 18.828 2.409 -12.058 1.00 95.88 99 HIS A C 1
ATOM 829 O O . HIS A 1 99 ? 17.649 2.721 -12.210 1.00 95.88 99 HIS A O 1
ATOM 835 N N . ALA A 1 100 ? 19.493 2.687 -10.932 1.00 95.75 100 ALA A N 1
ATOM 836 C CA . ALA A 1 100 ? 18.854 3.161 -9.696 1.00 95.75 100 ALA A CA 1
ATOM 837 C C . ALA A 1 100 ? 18.063 4.481 -9.835 1.00 95.75 100 ALA A C 1
ATOM 839 O O . ALA A 1 100 ? 17.127 4.706 -9.071 1.00 95.75 100 ALA A O 1
ATOM 840 N N . ASP A 1 101 ? 18.395 5.323 -10.822 1.00 94.75 101 ASP A N 1
ATOM 841 C CA . ASP A 1 101 ? 17.689 6.588 -11.118 1.00 94.75 101 ASP A CA 1
ATOM 842 C C . ASP A 1 101 ? 16.182 6.382 -11.379 1.00 94.75 101 ASP A C 1
ATOM 844 O O . ASP A 1 101 ? 15.378 7.245 -11.037 1.00 94.75 101 ASP A O 1
ATOM 848 N N . ILE A 1 102 ? 15.774 5.203 -11.877 1.00 97.81 102 ILE A N 1
ATOM 849 C CA . ILE A 1 102 ? 14.359 4.898 -12.146 1.00 97.81 102 ILE A CA 1
ATOM 850 C C . ILE A 1 102 ? 13.532 4.653 -10.879 1.00 97.81 102 ILE A C 1
ATOM 852 O O . ILE A 1 102 ? 12.305 4.695 -10.937 1.00 97.81 102 ILE A O 1
ATOM 856 N N . LEU A 1 103 ? 14.170 4.367 -9.735 1.00 97.44 103 LEU A N 1
ATOM 857 C CA . LEU A 1 103 ? 13.501 3.831 -8.545 1.00 97.44 103 LEU A CA 1
ATOM 858 C C . LEU A 1 103 ? 12.340 4.716 -8.080 1.00 97.44 103 LEU A C 1
ATOM 860 O O . LEU A 1 103 ? 11.249 4.214 -7.816 1.00 97.44 103 LEU A O 1
ATOM 864 N N . ALA A 1 104 ? 12.557 6.031 -8.004 1.00 97.56 104 ALA A N 1
ATOM 865 C CA . ALA A 1 104 ? 11.535 6.969 -7.548 1.00 97.56 104 ALA A CA 1
ATOM 866 C C . ALA A 1 104 ? 10.348 7.043 -8.526 1.00 97.56 104 ALA A C 1
ATOM 868 O O . ALA A 1 104 ? 9.190 6.980 -8.103 1.00 97.56 104 ALA A O 1
ATOM 869 N N . SER A 1 105 ? 10.627 7.125 -9.832 1.00 98.25 105 SER A N 1
ATOM 870 C CA . SER A 1 105 ? 9.610 7.168 -10.889 1.00 98.25 105 SER A CA 1
ATOM 871 C C . SER A 1 105 ? 8.802 5.869 -10.955 1.00 98.25 105 SER A C 1
ATOM 873 O O . SER A 1 105 ? 7.573 5.898 -11.064 1.00 98.25 105 SER A O 1
ATOM 875 N N . LEU A 1 106 ? 9.478 4.722 -10.848 1.00 98.56 106 LEU A N 1
ATOM 876 C CA . LEU A 1 106 ? 8.858 3.400 -10.871 1.00 98.56 106 LEU A CA 1
ATOM 877 C C . LEU A 1 106 ? 7.991 3.171 -9.640 1.00 98.56 106 LEU A C 1
ATOM 879 O O . LEU A 1 106 ? 6.837 2.768 -9.783 1.00 98.56 106 LEU A O 1
ATOM 883 N N . ARG A 1 107 ? 8.505 3.497 -8.448 1.00 98.12 107 ARG A N 1
ATOM 884 C CA . ARG A 1 107 ? 7.748 3.414 -7.196 1.00 98.12 107 ARG A CA 1
ATOM 885 C C . ARG A 1 107 ? 6.456 4.218 -7.290 1.00 98.12 107 ARG A C 1
ATOM 887 O O . ARG A 1 107 ? 5.388 3.652 -7.089 1.00 98.12 107 ARG A O 1
ATOM 894 N N . LYS A 1 108 ? 6.534 5.487 -7.704 1.00 98.31 108 LYS A N 1
ATOM 895 C CA . LYS A 1 108 ? 5.351 6.345 -7.875 1.00 98.31 108 LYS A CA 1
ATOM 896 C C . LYS A 1 108 ? 4.361 5.778 -8.898 1.00 98.31 108 LYS A C 1
ATOM 898 O O . LYS A 1 108 ? 3.149 5.856 -8.698 1.00 98.31 108 LYS A O 1
ATOM 903 N N . THR A 1 109 ? 4.866 5.208 -9.991 1.00 98.62 109 THR A N 1
ATOM 904 C CA . THR A 1 109 ? 4.037 4.572 -11.027 1.00 98.62 109 THR A CA 1
ATOM 905 C C . THR A 1 109 ? 3.259 3.385 -10.458 1.00 98.62 109 THR A C 1
ATOM 907 O O . THR A 1 109 ? 2.050 3.282 -10.670 1.00 98.62 109 THR A O 1
ATOM 910 N N . CYS A 1 110 ? 3.928 2.527 -9.686 1.00 98.62 110 CYS A N 1
ATOM 911 C CA . CYS A 1 110 ? 3.306 1.368 -9.051 1.00 98.62 110 CYS A CA 1
ATOM 912 C C . CYS A 1 110 ? 2.336 1.785 -7.940 1.00 98.62 110 CYS A C 1
ATOM 914 O O . CYS A 1 110 ? 1.213 1.299 -7.913 1.00 98.62 110 CYS A O 1
ATOM 916 N N . GLU A 1 111 ? 2.712 2.731 -7.075 1.00 98.44 111 GLU A N 1
ATOM 917 C CA . GLU A 1 111 ? 1.839 3.281 -6.025 1.00 98.44 111 GLU A CA 1
ATOM 918 C C . GLU A 1 111 ? 0.565 3.896 -6.613 1.00 98.44 111 GLU A C 1
ATOM 920 O O . GLU A 1 111 ? -0.521 3.694 -6.073 1.00 98.44 111 GLU A O 1
ATOM 925 N N . THR A 1 112 ? 0.662 4.571 -7.761 1.00 98.50 112 THR A N 1
ATOM 926 C CA . THR A 1 112 ? -0.519 5.108 -8.450 1.00 98.50 112 THR A CA 1
ATOM 927 C C . THR A 1 112 ? -1.448 3.977 -8.902 1.00 98.50 112 THR A C 1
ATOM 929 O O . THR A 1 112 ? -2.611 3.937 -8.504 1.00 98.50 112 THR A O 1
ATOM 932 N N . ALA A 1 113 ? -0.924 3.023 -9.680 1.00 98.44 113 ALA A N 1
ATOM 933 C CA . ALA A 1 113 ? -1.723 1.956 -10.285 1.00 98.44 113 ALA A CA 1
ATOM 934 C C . ALA A 1 113 ? -2.250 0.918 -9.273 1.00 98.44 113 ALA A C 1
ATOM 936 O O . ALA A 1 113 ? -3.306 0.331 -9.496 1.00 98.44 113 ALA A O 1
ATOM 937 N N . LEU A 1 114 ? -1.518 0.672 -8.180 1.00 98.62 114 LEU A N 1
ATOM 938 C CA . LEU A 1 114 ? -1.833 -0.354 -7.178 1.00 98.62 114 LEU A CA 1
ATOM 939 C C . LEU A 1 114 ? -2.498 0.213 -5.914 1.00 98.62 114 LEU A C 1
ATOM 941 O O . LEU A 1 114 ? -3.141 -0.531 -5.177 1.00 98.62 114 LEU A O 1
ATOM 945 N N . ILE A 1 115 ? -2.361 1.505 -5.619 1.00 98.50 115 ILE A N 1
ATOM 946 C CA . ILE A 1 115 ? -2.867 2.078 -4.362 1.00 98.50 115 ILE A CA 1
ATOM 947 C C . ILE A 1 115 ? -3.788 3.254 -4.643 1.00 98.50 115 ILE A C 1
ATOM 949 O O . ILE A 1 115 ? -4.955 3.201 -4.263 1.00 98.50 115 ILE A O 1
ATOM 953 N N . THR A 1 116 ? -3.301 4.302 -5.314 1.00 98.12 116 THR A N 1
ATOM 954 C CA . THR A 1 116 ? -4.083 5.528 -5.541 1.00 98.12 116 THR A CA 1
ATOM 955 C C . THR A 1 116 ? -5.380 5.243 -6.294 1.00 98.12 116 THR A C 1
ATOM 957 O O . THR A 1 116 ? -6.446 5.641 -5.825 1.00 98.12 116 THR A O 1
ATOM 960 N N . ASP A 1 117 ? -5.307 4.498 -7.400 1.00 97.94 117 ASP A N 1
ATOM 961 C CA . ASP A 1 117 ? -6.461 4.180 -8.251 1.00 97.94 117 ASP A CA 1
ATOM 962 C C . ASP A 1 117 ? -7.536 3.347 -7.520 1.00 97.94 117 ASP A C 1
ATOM 964 O O . ASP A 1 117 ? -8.714 3.403 -7.874 1.00 97.94 117 ASP A O 1
ATOM 968 N N . HIS A 1 118 ? -7.155 2.624 -6.459 1.00 98.00 118 HIS A N 1
ATOM 969 C CA . HIS A 1 118 ? -8.031 1.723 -5.693 1.00 98.00 118 HIS A CA 1
ATOM 970 C C . HIS A 1 118 ? -8.288 2.194 -4.258 1.00 98.00 118 HIS A C 1
ATOM 972 O O . HIS A 1 118 ? -8.931 1.497 -3.470 1.00 98.00 118 HIS A O 1
ATOM 978 N N . ALA A 1 119 ? -7.831 3.398 -3.906 1.00 97.38 119 ALA A N 1
ATOM 979 C CA . ALA A 1 119 ? -7.838 3.884 -2.531 1.00 97.38 119 ALA A CA 1
ATOM 980 C C . ALA A 1 119 ? -9.250 3.953 -1.931 1.00 97.38 119 ALA A C 1
ATOM 982 O O . ALA A 1 119 ? -9.417 3.730 -0.737 1.00 97.38 119 ALA A O 1
ATOM 983 N N . SER A 1 120 ? -10.279 4.231 -2.741 1.00 96.19 120 SER A N 1
ATOM 984 C CA . SER A 1 120 ? -11.669 4.225 -2.260 1.00 96.19 120 SER A CA 1
ATOM 985 C C . SER A 1 120 ? -12.084 2.851 -1.746 1.00 96.19 120 SER A C 1
ATOM 987 O O . SER A 1 120 ? -12.568 2.745 -0.626 1.00 96.19 120 SER A O 1
ATOM 989 N N . VAL A 1 121 ? -11.833 1.801 -2.530 1.00 96.75 121 VAL A N 1
ATOM 990 C CA . VAL A 1 121 ? -12.256 0.437 -2.196 1.00 96.75 121 VAL A CA 1
ATOM 991 C C . VAL A 1 121 ? -11.474 -0.095 -0.993 1.00 96.75 121 VAL A C 1
ATOM 993 O O . VAL A 1 121 ? -12.060 -0.696 -0.097 1.00 96.75 121 VAL A O 1
ATOM 996 N N . LEU A 1 122 ? -10.173 0.217 -0.910 1.00 97.31 122 LEU A N 1
ATOM 997 C CA . LEU A 1 122 ? -9.365 -0.056 0.285 1.00 97.31 122 LEU A CA 1
ATOM 998 C C . LEU A 1 122 ? -9.992 0.589 1.529 1.00 97.31 122 LEU A C 1
ATOM 1000 O O . LEU A 1 122 ? -10.229 -0.076 2.533 1.00 97.31 122 LEU A O 1
ATOM 1004 N N . ARG A 1 123 ? -10.320 1.883 1.458 1.00 95.50 123 ARG A N 1
ATOM 1005 C CA . ARG A 1 123 ? -10.938 2.602 2.579 1.00 95.50 123 ARG A CA 1
ATOM 1006 C C . ARG A 1 123 ? -12.307 2.052 2.958 1.00 95.50 123 ARG A C 1
ATOM 1008 O O . ARG A 1 123 ? -12.678 2.130 4.131 1.00 95.50 123 ARG A O 1
ATOM 1015 N N . ASP A 1 124 ? -13.083 1.559 2.003 1.00 95.69 124 ASP A N 1
ATOM 1016 C CA . ASP A 1 124 ? -14.413 1.000 2.253 1.00 95.69 124 ASP A CA 1
ATOM 1017 C C . ASP A 1 124 ? -14.349 -0.330 3.001 1.00 95.69 124 ASP A C 1
ATOM 1019 O O . ASP A 1 124 ? -15.120 -0.523 3.943 1.00 95.69 124 ASP A O 1
ATOM 1023 N N . GLU A 1 125 ? -13.339 -1.150 2.713 1.00 97.44 125 GLU A N 1
ATOM 1024 C CA . GLU A 1 125 ? -13.074 -2.400 3.432 1.00 97.44 125 GLU A CA 1
ATOM 1025 C C . GLU A 1 125 ? -12.665 -2.177 4.901 1.00 97.44 125 GLU A C 1
ATOM 1027 O O . GLU A 1 125 ? -12.907 -3.026 5.758 1.00 97.44 125 GLU A O 1
ATOM 1032 N N . PHE A 1 126 ? -12.088 -1.019 5.243 1.00 97.38 126 PHE A N 1
ATOM 1033 C CA . PHE A 1 126 ? -11.551 -0.756 6.586 1.00 97.38 126 PHE A CA 1
ATOM 1034 C C . PHE A 1 126 ? -12.565 -0.976 7.722 1.00 97.38 126 PHE A C 1
ATOM 1036 O O . PHE A 1 126 ? -12.207 -1.487 8.782 1.00 97.38 126 PHE A O 1
ATOM 1043 N N . GLN A 1 127 ? -13.839 -0.626 7.501 1.00 95.88 127 GLN A N 1
ATOM 1044 C CA . GLN A 1 127 ? -14.889 -0.812 8.511 1.00 95.88 127 GLN A CA 1
ATOM 1045 C C . GLN A 1 127 ? -15.126 -2.297 8.812 1.00 95.88 127 GLN A C 1
ATOM 1047 O O . GLN A 1 127 ? -15.296 -2.667 9.972 1.00 95.88 127 GLN A O 1
ATOM 1052 N N . VAL A 1 128 ? -15.086 -3.144 7.780 1.00 97.19 128 VAL A N 1
ATOM 1053 C CA . VAL A 1 128 ? -15.233 -4.598 7.911 1.00 97.19 128 VAL A CA 1
ATOM 1054 C C . VAL A 1 128 ? -14.053 -5.171 8.692 1.00 97.19 128 VAL A C 1
ATOM 1056 O O . VAL A 1 128 ? -14.246 -6.011 9.569 1.00 97.19 128 VAL A O 1
ATOM 1059 N N . LEU A 1 129 ? -12.834 -4.689 8.436 1.00 97.62 129 LEU A N 1
ATOM 1060 C CA . LEU A 1 129 ? -11.647 -5.148 9.161 1.00 97.62 129 LEU A CA 1
ATOM 1061 C C . LEU A 1 129 ? -11.696 -4.799 10.653 1.00 97.62 129 LEU A C 1
ATOM 1063 O O . LEU A 1 129 ? -11.319 -5.636 11.472 1.00 97.62 129 LEU A O 1
ATOM 1067 N N . LEU A 1 130 ? -12.190 -3.605 10.998 1.00 95.62 130 LEU A N 1
ATOM 1068 C CA . LEU A 1 130 ? -12.405 -3.191 12.387 1.00 95.62 130 LEU A CA 1
ATOM 1069 C C . LEU A 1 130 ? -13.441 -4.075 13.088 1.00 95.62 130 LEU A C 1
ATOM 1071 O O . LEU A 1 130 ? -13.196 -4.555 14.185 1.00 95.62 130 LEU A O 1
ATOM 1075 N N . GLU A 1 131 ? -14.583 -4.326 12.446 1.00 94.69 131 GLU A N 1
ATOM 1076 C CA . GLU A 1 131 ? -15.675 -5.120 13.032 1.00 94.69 131 GLU A CA 1
ATOM 1077 C C . GLU A 1 131 ? -15.332 -6.600 13.227 1.00 94.69 131 GLU A C 1
ATOM 1079 O O . GLU A 1 131 ? -15.960 -7.265 14.048 1.00 94.69 131 GLU A O 1
ATOM 1084 N N . ASN A 1 132 ? -14.354 -7.110 12.477 1.00 96.00 132 ASN A N 1
ATOM 1085 C CA . ASN A 1 132 ? -13.909 -8.502 12.535 1.00 96.00 132 ASN A CA 1
ATOM 1086 C C . ASN A 1 132 ? -12.526 -8.662 13.194 1.00 96.00 132 ASN A C 1
ATOM 1088 O O . ASN A 1 132 ? -11.904 -9.713 13.032 1.00 96.00 132 ASN A O 1
ATOM 1092 N N . ASP A 1 133 ? -12.017 -7.624 13.871 1.00 94.06 133 ASP A N 1
ATOM 1093 C CA . ASP A 1 133 ? -10.720 -7.623 14.564 1.00 94.06 133 ASP A CA 1
ATOM 1094 C C . ASP A 1 133 ? -9.544 -8.114 13.684 1.00 94.06 133 ASP A C 1
ATOM 1096 O O . ASP A 1 133 ? -8.607 -8.779 14.136 1.00 94.06 133 ASP A O 1
ATOM 1100 N N . ARG A 1 134 ? -9.570 -7.788 12.382 1.00 96.88 134 ARG A N 1
ATOM 1101 C CA . ARG A 1 134 ? -8.582 -8.234 11.380 1.00 96.88 134 ARG A CA 1
ATOM 1102 C C . ARG A 1 134 ? -7.305 -7.392 11.417 1.00 96.88 134 ARG A C 1
ATOM 1104 O O . ARG A 1 134 ? -6.935 -6.738 10.444 1.00 96.88 134 ARG A O 1
ATOM 1111 N N . GLU A 1 135 ? -6.611 -7.423 12.549 1.00 95.69 135 GLU A N 1
ATOM 1112 C CA . GLU A 1 135 ? -5.459 -6.565 12.858 1.00 95.69 135 GLU A CA 1
ATOM 1113 C C . GLU A 1 135 ? -4.342 -6.592 11.805 1.00 95.69 135 GLU A C 1
ATOM 1115 O O . GLU A 1 135 ? -3.878 -5.542 11.364 1.00 95.69 135 GLU A O 1
ATOM 1120 N N . GLN A 1 136 ? -3.941 -7.780 11.348 1.00 96.88 136 GLN A N 1
ATOM 1121 C CA . GLN A 1 136 ? -2.879 -7.914 10.344 1.00 96.88 136 GLN A CA 1
ATOM 1122 C C . GLN A 1 136 ? -3.259 -7.274 9.003 1.00 96.88 136 GLN A C 1
ATOM 1124 O O . GLN A 1 136 ? -2.409 -6.711 8.315 1.00 96.88 136 GLN A O 1
ATOM 1129 N N . ASP A 1 137 ? -4.535 -7.350 8.629 1.00 97.94 137 ASP A N 1
ATOM 1130 C CA . ASP A 1 137 ? -5.026 -6.771 7.381 1.00 97.94 137 ASP A CA 1
ATOM 1131 C C . ASP A 1 137 ? -5.196 -5.251 7.507 1.00 97.94 137 ASP A C 1
ATOM 1133 O O . ASP A 1 137 ? -4.914 -4.527 6.555 1.00 97.94 137 ASP A O 1
ATOM 1137 N N . MET A 1 138 ? -5.550 -4.749 8.698 1.00 97.88 138 MET A N 1
ATOM 1138 C CA . MET A 1 138 ? -5.525 -3.314 9.001 1.00 97.88 138 MET A CA 1
ATOM 1139 C C . MET A 1 138 ? -4.106 -2.738 8.927 1.00 97.88 138 MET A C 1
ATOM 1141 O O . MET A 1 138 ? -3.914 -1.669 8.350 1.00 97.88 138 MET A O 1
ATOM 1145 N N . ALA A 1 139 ? -3.109 -3.452 9.459 1.00 97.69 139 ALA A N 1
ATOM 1146 C CA . ALA A 1 139 ? -1.707 -3.033 9.407 1.00 97.69 139 ALA A CA 1
ATOM 1147 C C . ALA A 1 139 ? -1.187 -2.928 7.966 1.00 97.69 139 ALA A C 1
ATOM 1149 O O . ALA A 1 139 ? -0.499 -1.972 7.602 1.00 97.69 139 ALA A O 1
ATOM 1150 N N . ARG A 1 140 ? -1.574 -3.893 7.128 1.00 98.06 140 ARG A N 1
ATOM 1151 C CA . ARG A 1 140 ? -1.299 -3.901 5.690 1.00 98.06 140 ARG A CA 1
ATOM 1152 C C . ARG A 1 140 ? -1.965 -2.732 4.971 1.00 98.06 140 ARG A C 1
ATOM 1154 O O . ARG A 1 140 ? -1.304 -2.001 4.237 1.00 98.06 140 ARG A O 1
ATOM 1161 N N . MET A 1 141 ? -3.253 -2.506 5.224 1.00 98.19 141 MET A N 1
ATOM 1162 C CA . MET A 1 141 ? -3.981 -1.373 4.650 1.00 98.19 141 MET A CA 1
ATOM 1163 C C . MET A 1 141 ? -3.331 -0.036 5.016 1.00 98.19 141 MET A C 1
ATOM 1165 O O . MET A 1 141 ? -3.145 0.816 4.148 1.00 98.19 141 MET A O 1
ATOM 1169 N N . TYR A 1 142 ? -2.943 0.126 6.284 1.00 97.81 142 TYR A N 1
ATOM 1170 C CA . TYR A 1 142 ? -2.191 1.283 6.758 1.00 97.81 142 TYR A CA 1
ATOM 1171 C C . TYR A 1 142 ? -0.862 1.434 6.006 1.00 97.81 142 TYR A C 1
ATOM 1173 O O . TYR A 1 142 ? -0.574 2.511 5.490 1.00 97.81 142 TYR A O 1
ATOM 1181 N N . GLY A 1 143 ? -0.078 0.358 5.880 1.00 97.50 143 GLY A N 1
ATOM 1182 C CA . GLY A 1 143 ? 1.207 0.372 5.176 1.00 97.50 143 GLY A CA 1
ATOM 1183 C C . GLY A 1 143 ? 1.098 0.762 3.700 1.00 97.50 143 GLY A C 1
ATOM 1184 O O . GLY A 1 143 ? 1.955 1.489 3.197 1.00 97.50 143 GLY A O 1
ATOM 1185 N N . LEU A 1 144 ? 0.036 0.327 3.018 1.00 98.25 144 LEU A N 1
ATOM 1186 C CA . LEU A 1 144 ? -0.251 0.716 1.637 1.00 98.25 144 LEU A CA 1
ATOM 1187 C C . LEU A 1 144 ? -0.684 2.186 1.549 1.00 98.25 144 LEU A C 1
ATOM 1189 O O . LEU A 1 144 ? -0.091 2.959 0.801 1.00 98.25 144 LEU A O 1
ATOM 1193 N N . LEU A 1 145 ? -1.680 2.605 2.333 1.00 97.56 145 LEU A N 1
ATOM 1194 C CA . LEU A 1 145 ? -2.228 3.964 2.255 1.00 97.56 145 LEU A CA 1
ATOM 1195 C C . LEU A 1 145 ? -1.266 5.042 2.776 1.00 97.56 145 LEU A C 1
ATOM 1197 O O . LEU A 1 145 ? -1.365 6.187 2.346 1.00 97.56 145 LEU A O 1
ATOM 1201 N N . LEU A 1 146 ? -0.298 4.689 3.626 1.00 96.81 146 LEU A N 1
ATOM 1202 C CA . LEU A 1 146 ? 0.780 5.587 4.055 1.00 96.81 146 LEU A CA 1
ATOM 1203 C C . LEU A 1 146 ? 1.667 6.050 2.883 1.00 96.81 146 LEU A C 1
ATOM 1205 O O . LEU A 1 146 ? 2.303 7.098 2.970 1.00 96.81 146 LEU A O 1
ATOM 1209 N N . ARG A 1 147 ? 1.718 5.284 1.785 1.00 96.12 147 ARG A N 1
ATOM 1210 C CA . ARG A 1 147 ? 2.546 5.595 0.606 1.00 96.12 147 ARG A CA 1
ATOM 1211 C C . ARG A 1 147 ? 1.969 6.709 -0.266 1.00 96.12 147 ARG A C 1
ATOM 1213 O O . ARG A 1 147 ? 2.689 7.261 -1.090 1.00 96.12 147 ARG A O 1
ATOM 1220 N N . ILE A 1 148 ? 0.689 7.043 -0.101 1.00 94.50 148 ILE A N 1
ATOM 1221 C CA . ILE A 1 148 ? 0.010 8.058 -0.911 1.00 94.50 148 ILE A CA 1
ATOM 1222 C C . ILE A 1 148 ? -0.338 9.291 -0.062 1.00 94.50 148 ILE A C 1
ATOM 1224 O O . ILE A 1 148 ? -0.649 9.161 1.125 1.00 94.50 148 ILE A O 1
ATOM 1228 N N . PRO A 1 149 ? -0.309 10.503 -0.644 1.00 91.00 149 PRO A N 1
ATOM 1229 C CA . PRO A 1 149 ? -0.719 11.709 0.067 1.00 91.00 149 PRO A CA 1
ATOM 1230 C C . PRO A 1 149 ? -2.186 11.599 0.499 1.00 91.00 149 PRO A C 1
ATOM 1232 O O . PRO A 1 149 ? -3.019 11.108 -0.262 1.00 91.00 149 PRO A O 1
ATOM 1235 N N . GLU A 1 150 ? -2.484 12.036 1.727 1.00 89.62 150 GLU A N 1
ATOM 1236 C CA . GLU A 1 150 ? -3.840 12.039 2.313 1.00 89.62 150 GLU A CA 1
ATOM 1237 C C . GLU A 1 150 ? -4.507 10.643 2.372 1.00 89.62 150 GLU A C 1
ATOM 1239 O O . GLU A 1 150 ? -5.716 10.513 2.569 1.00 89.62 150 GLU A O 1
ATOM 1244 N N . GLY A 1 151 ? -3.730 9.558 2.242 1.00 92.25 151 GLY A N 1
ATOM 1245 C CA . GLY A 1 151 ? -4.268 8.195 2.200 1.00 92.25 151 GLY A CA 1
ATOM 1246 C C . GLY A 1 151 ? -4.955 7.746 3.492 1.00 92.25 151 GLY A C 1
ATOM 1247 O O . GLY A 1 151 ? -5.878 6.930 3.444 1.00 92.25 151 GLY A O 1
ATOM 1248 N N . LEU A 1 152 ? -4.534 8.292 4.637 1.00 95.19 152 LEU A N 1
ATOM 1249 C CA . LEU A 1 152 ? -4.946 7.846 5.972 1.00 95.19 152 LEU A CA 1
ATOM 1250 C C . LEU A 1 152 ? -6.079 8.666 6.600 1.00 95.19 152 LEU A C 1
ATOM 1252 O O . LEU A 1 152 ? -6.686 8.206 7.567 1.00 95.19 152 LEU A O 1
ATOM 1256 N N . ASP A 1 153 ? -6.405 9.847 6.074 1.00 93.06 153 ASP A N 1
ATOM 1257 C CA . ASP A 1 153 ? -7.327 10.779 6.742 1.00 93.06 153 ASP A CA 1
ATOM 1258 C C . ASP A 1 153 ? -8.721 10.174 6.941 1.00 93.06 153 ASP A C 1
ATOM 1260 O O . ASP A 1 153 ? -9.308 10.239 8.023 1.00 93.06 153 ASP A O 1
ATOM 1264 N N . ALA A 1 154 ? -9.218 9.481 5.921 1.00 92.50 154 ALA A N 1
ATOM 1265 C CA . ALA A 1 154 ? -10.477 8.754 5.996 1.00 92.50 154 ALA A CA 1
ATOM 1266 C C . ALA A 1 154 ? -10.427 7.549 6.957 1.00 92.50 154 ALA A C 1
ATOM 1268 O O . ALA A 1 154 ? -11.434 7.250 7.601 1.00 92.50 154 ALA A O 1
ATOM 1269 N N . LEU A 1 155 ? -9.283 6.864 7.088 1.00 95.25 155 LEU A N 1
ATOM 1270 C CA . LEU A 1 155 ? -9.135 5.762 8.050 1.00 95.25 155 LEU A CA 1
ATOM 1271 C C . LEU A 1 155 ? -9.208 6.290 9.479 1.00 95.25 155 LEU A C 1
ATOM 1273 O O . LEU A 1 155 ? -9.920 5.713 10.295 1.00 95.25 155 LEU A O 1
ATOM 1277 N N . ARG A 1 156 ? -8.534 7.405 9.774 1.00 95.19 156 ARG A N 1
ATOM 1278 C CA . ARG A 1 156 ? -8.564 8.040 11.100 1.00 95.19 156 ARG A CA 1
ATOM 1279 C C . ARG A 1 156 ? -9.989 8.434 11.496 1.00 95.19 156 ARG A C 1
ATOM 1281 O O . ARG A 1 156 ? -10.426 8.118 12.598 1.00 95.19 156 ARG A O 1
ATOM 1288 N N . GLN A 1 157 ? -10.759 9.013 10.570 1.00 94.06 157 GLN A N 1
ATOM 1289 C CA . GLN A 1 157 ? -12.172 9.354 10.797 1.00 94.06 157 GLN A CA 1
ATOM 1290 C C . GLN A 1 157 ? -13.059 8.119 11.033 1.00 94.06 157 GLN A C 1
ATOM 1292 O O . GLN A 1 157 ? -13.893 8.113 11.948 1.00 94.06 157 GLN A O 1
ATOM 1297 N N . LYS A 1 158 ? -12.889 7.060 10.226 1.00 94.94 158 LYS A N 1
ATOM 1298 C CA . LYS A 1 158 ? -13.619 5.793 10.404 1.00 94.94 158 LYS A CA 1
ATOM 1299 C C . LYS A 1 158 ? -13.262 5.135 11.739 1.00 94.94 158 LYS A C 1
ATOM 1301 O O . LYS A 1 158 ? -14.160 4.736 12.476 1.00 94.94 158 LYS A O 1
ATOM 1306 N N . PHE A 1 159 ? -11.978 5.108 12.086 1.00 96.50 159 PHE A N 1
ATOM 1307 C CA . PHE A 1 159 ? -11.476 4.587 13.353 1.00 96.50 159 PHE A CA 1
ATOM 1308 C C . PHE A 1 159 ? -12.049 5.353 14.550 1.00 96.50 159 PHE A C 1
ATOM 1310 O O . PHE A 1 159 ? -12.639 4.740 15.435 1.00 96.50 159 PHE A O 1
ATOM 1317 N N . GLU A 1 160 ? -11.979 6.686 14.547 1.00 95.19 160 GLU A N 1
ATOM 1318 C CA . GLU A 1 160 ? -12.561 7.525 15.601 1.00 95.19 160 GLU A CA 1
ATOM 1319 C C . GLU A 1 160 ? -14.055 7.236 15.799 1.00 95.19 160 GLU A C 1
ATOM 1321 O O . GLU A 1 160 ? -14.537 7.061 16.920 1.00 95.19 160 GLU A O 1
ATOM 1326 N N . THR A 1 161 ? -14.800 7.136 14.696 1.00 94.88 161 THR A N 1
ATOM 1327 C CA . THR A 1 161 ? -16.235 6.831 14.724 1.00 94.88 161 THR A CA 1
ATOM 1328 C C . THR A 1 161 ? -16.510 5.442 15.295 1.00 94.88 161 THR A C 1
ATOM 1330 O O . THR A 1 161 ? -17.430 5.280 16.102 1.00 94.88 161 THR A O 1
ATOM 1333 N N . HIS A 1 162 ? -15.704 4.452 14.915 1.00 95.31 162 HIS A N 1
ATOM 1334 C CA . HIS A 1 162 ? -15.820 3.084 15.401 1.00 95.31 162 HIS A CA 1
ATOM 1335 C C . HIS A 1 162 ? -15.547 2.990 16.907 1.00 95.31 162 HIS A C 1
ATOM 1337 O O . HIS A 1 162 ? -16.387 2.478 17.649 1.00 95.31 162 HIS A O 1
ATOM 1343 N N . VAL A 1 163 ? -14.441 3.573 17.378 1.00 95.00 163 VAL A N 1
ATOM 1344 C CA . VAL A 1 163 ? -14.088 3.620 18.806 1.00 95.00 163 VAL A CA 1
ATOM 1345 C C . VAL A 1 163 ? -15.166 4.346 19.609 1.00 95.00 163 VAL A C 1
ATOM 1347 O O . VAL A 1 163 ? -15.583 3.865 20.662 1.00 95.00 163 VAL A O 1
ATOM 1350 N N . ARG A 1 164 ? -15.693 5.467 19.096 1.00 92.94 164 ARG A N 1
ATOM 1351 C CA . ARG A 1 164 ? -16.786 6.210 19.742 1.00 92.94 164 ARG A CA 1
ATOM 1352 C C . ARG A 1 164 ? -18.027 5.328 19.905 1.00 92.94 164 ARG A C 1
ATOM 1354 O O . ARG A 1 164 ? -18.621 5.292 20.983 1.00 92.94 164 ARG A O 1
ATOM 1361 N N . LYS A 1 165 ? -18.414 4.588 18.860 1.00 93.12 165 LYS A N 1
ATOM 1362 C CA . LYS A 1 165 ? -19.552 3.653 18.897 1.00 93.12 165 LYS A CA 1
ATOM 1363 C C . LYS A 1 165 ? -19.308 2.505 19.882 1.00 93.12 165 LYS A C 1
ATOM 1365 O O . LYS A 1 165 ? -20.216 2.168 20.639 1.00 93.12 165 LYS A O 1
ATOM 1370 N N . ALA A 1 166 ? -18.099 1.944 19.904 1.00 92.81 166 ALA A N 1
ATOM 1371 C CA . ALA A 1 166 ? -17.714 0.894 20.843 1.00 92.81 166 ALA A CA 1
ATOM 1372 C C . ALA A 1 166 ? -17.777 1.383 22.301 1.00 92.81 166 ALA A C 1
ATOM 1374 O O . ALA A 1 166 ? -18.388 0.721 23.140 1.00 92.81 166 ALA A O 1
ATOM 1375 N N . GLY A 1 167 ? -17.252 2.580 22.584 1.00 91.62 167 GLY A N 1
ATOM 1376 C CA . GLY A 1 167 ? -17.315 3.210 23.905 1.00 91.62 167 GLY A CA 1
ATOM 1377 C C . GLY A 1 167 ? -18.748 3.454 24.384 1.00 91.62 167 GLY A C 1
ATOM 1378 O O . GLY A 1 167 ? -19.099 3.089 25.505 1.00 91.62 167 GLY A O 1
ATOM 1379 N N . LEU A 1 168 ? -19.614 4.002 23.522 1.00 89.75 168 LEU A N 1
ATOM 1380 C CA . LEU A 1 168 ? -21.037 4.184 23.839 1.00 89.75 168 LEU A CA 1
ATOM 1381 C C . LEU A 1 168 ? -21.755 2.847 24.076 1.00 89.75 168 LEU A C 1
ATOM 1383 O O . LEU A 1 168 ? -22.571 2.742 24.992 1.00 89.75 168 LEU A O 1
ATOM 1387 N N . GLY A 1 169 ? -21.435 1.820 23.284 1.00 90.19 169 GLY A N 1
ATOM 1388 C CA . GLY A 1 169 ? -21.979 0.474 23.451 1.00 90.19 169 GLY A CA 1
ATOM 1389 C C . GLY A 1 169 ? -21.568 -0.173 24.776 1.00 90.19 169 GLY A C 1
ATOM 1390 O O . GLY A 1 169 ? -22.413 -0.760 25.451 1.00 90.19 169 GLY A O 1
ATOM 1391 N N . ALA A 1 170 ? -20.305 -0.026 25.184 1.00 88.88 170 ALA A N 1
ATOM 1392 C CA . ALA A 1 170 ? -19.810 -0.511 26.473 1.00 88.88 170 ALA A CA 1
ATOM 1393 C C . ALA A 1 170 ? -20.532 0.172 27.646 1.00 88.88 170 ALA A C 1
ATOM 1395 O O . ALA A 1 170 ? -21.046 -0.500 28.539 1.00 88.88 170 ALA A O 1
ATOM 1396 N N . ILE A 1 171 ? -20.677 1.501 27.588 1.00 86.75 171 ILE A N 1
ATOM 1397 C CA . ILE A 1 171 ? -21.436 2.287 28.572 1.00 86.75 171 ILE A CA 1
ATOM 1398 C C . ILE A 1 171 ? -22.891 1.812 28.670 1.00 86.75 171 ILE A C 1
ATOM 1400 O O . ILE A 1 171 ? -23.425 1.678 29.772 1.00 86.75 171 ILE A O 1
ATOM 1404 N N . GLN A 1 172 ? -23.546 1.572 27.531 1.00 86.50 172 GLN A N 1
ATOM 1405 C CA . GLN A 1 172 ? -24.948 1.165 27.500 1.00 86.50 172 GLN A CA 1
ATOM 1406 C C . GLN A 1 172 ? -25.158 -0.233 28.093 1.00 86.50 172 GLN A C 1
ATOM 1408 O O . GLN A 1 172 ? -26.112 -0.415 28.845 1.00 86.50 172 GLN A O 1
ATOM 1413 N N . L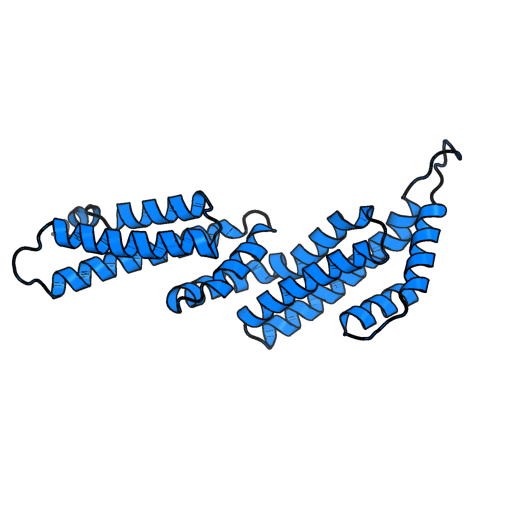YS A 1 173 ? -24.268 -1.192 27.802 1.00 86.19 173 LYS A N 1
ATOM 1414 C CA . LYS A 1 173 ? -24.323 -2.548 28.377 1.00 86.19 173 LYS A CA 1
ATOM 1415 C C . LYS A 1 173 ? -24.249 -2.512 29.902 1.00 86.19 173 LYS A C 1
ATOM 1417 O O . LYS A 1 173 ? -25.135 -3.029 30.579 1.00 86.19 173 LYS A O 1
ATOM 1422 N N . VAL A 1 174 ? -23.265 -1.787 30.429 1.00 85.19 174 VAL A N 1
ATOM 1423 C CA . VAL A 1 174 ? -23.091 -1.597 31.874 1.00 85.19 174 VAL A CA 1
ATOM 1424 C C . VAL A 1 174 ? -24.313 -0.912 32.497 1.00 85.19 174 VAL A C 1
ATOM 1426 O O . VAL A 1 174 ? -24.746 -1.290 33.586 1.00 85.19 174 VAL A O 1
ATOM 1429 N N . ALA A 1 175 ? -24.906 0.063 31.798 1.00 80.44 175 ALA A N 1
ATOM 1430 C CA . ALA A 1 175 ? -26.108 0.760 32.249 1.00 80.44 175 ALA A CA 1
ATOM 1431 C C . ALA A 1 175 ? -27.367 -0.120 32.280 1.00 80.44 175 ALA A C 1
ATOM 1433 O O . ALA A 1 175 ? -28.226 0.093 33.130 1.00 80.44 175 ALA A O 1
ATOM 1434 N N . SER A 1 176 ? -27.488 -1.095 31.375 1.00 78.50 176 SER A N 1
ATOM 1435 C CA . SER A 1 176 ? -28.608 -2.043 31.374 1.00 78.50 176 SER A CA 1
ATOM 1436 C C . SER A 1 176 ? -28.478 -3.150 32.421 1.00 78.50 176 SER A C 1
ATOM 1438 O O . SER A 1 176 ? -29.494 -3.659 32.884 1.00 78.50 176 SER A O 1
ATOM 1440 N N . GLU A 1 177 ? -27.254 -3.518 32.799 1.00 74.50 177 GLU A N 1
ATOM 1441 C CA . GLU A 1 177 ? -26.988 -4.584 33.775 1.00 74.50 177 GLU A CA 1
ATOM 1442 C C . GLU A 1 177 ? -27.104 -4.099 35.229 1.00 74.50 177 GLU A C 1
ATOM 1444 O O . GLU A 1 177 ? -27.454 -4.879 36.112 1.00 74.50 177 GLU A O 1
ATOM 1449 N N . ASN A 1 178 ? -26.874 -2.805 35.483 1.00 64.62 178 ASN A N 1
ATOM 1450 C CA . ASN A 1 178 ? -26.999 -2.193 36.808 1.00 64.62 178 ASN A CA 1
ATOM 1451 C C . ASN A 1 178 ? -28.229 -1.274 36.896 1.00 64.62 178 ASN A C 1
ATOM 1453 O O . ASN A 1 178 ? -28.161 -0.079 36.609 1.00 64.62 178 ASN A O 1
ATOM 1457 N N . THR A 1 179 ? -29.359 -1.827 37.348 1.00 59.50 179 THR A N 1
ATOM 1458 C CA . THR A 1 179 ? -30.617 -1.093 37.604 1.00 59.50 179 THR A CA 1
ATOM 1459 C C . THR A 1 179 ? -30.579 -0.168 38.828 1.00 59.50 179 THR A C 1
ATOM 1461 O O . THR A 1 179 ? -31.455 0.685 38.970 1.00 59.50 179 THR A O 1
ATOM 1464 N N . GLU A 1 180 ? -29.574 -0.284 39.701 1.00 54.12 180 GLU A N 1
ATOM 1465 C CA . GLU A 1 180 ? -29.377 0.602 40.854 1.00 54.12 180 GLU A CA 1
ATOM 1466 C C . GLU A 1 180 ? -28.150 1.498 40.646 1.00 54.12 180 GLU A C 1
ATOM 1468 O O . GLU A 1 180 ? -27.067 1.012 40.343 1.00 54.12 180 GLU A O 1
ATOM 1473 N N . LYS A 1 181 ? -28.354 2.820 40.783 1.00 58.44 181 LYS A N 1
ATOM 1474 C CA . LYS A 1 181 ? -27.349 3.906 40.810 1.00 58.44 181 LYS A CA 1
ATOM 1475 C C . LYS A 1 181 ? -25.972 3.522 40.248 1.00 58.44 181 LYS A C 1
ATOM 1477 O O . LYS A 1 181 ? -25.043 3.261 41.006 1.00 58.44 181 LYS A O 1
ATOM 1482 N N . LEU A 1 182 ? -25.831 3.583 38.925 1.00 60.59 182 LEU A N 1
ATOM 1483 C CA . LEU A 1 182 ? -24.545 3.399 38.258 1.00 60.59 182 LEU A CA 1
ATOM 1484 C C . LEU A 1 182 ? -23.460 4.298 38.864 1.00 60.59 182 LEU A C 1
ATOM 1486 O O . LEU A 1 182 ? -23.491 5.528 38.725 1.00 60.59 182 LEU A O 1
ATOM 1490 N N . GLU A 1 183 ? -22.496 3.671 39.537 1.00 69.62 183 GLU A N 1
ATOM 1491 C CA . GLU A 1 183 ? -21.359 4.377 40.102 1.00 69.62 183 GLU A CA 1
ATOM 1492 C C . GLU A 1 183 ? -20.491 4.943 38.967 1.00 69.62 183 GLU A C 1
ATOM 1494 O O . GLU A 1 183 ? -20.196 4.234 38.000 1.00 69.62 183 GLU A O 1
ATOM 1499 N N . PRO A 1 184 ? -20.020 6.201 39.073 1.00 76.81 184 PRO A N 1
ATOM 1500 C CA . PRO A 1 184 ? -19.125 6.809 38.086 1.00 76.81 184 PRO A CA 1
ATOM 1501 C C . PRO A 1 184 ? -17.911 5.943 37.734 1.00 76.81 184 PRO A C 1
ATOM 1503 O O . PRO A 1 184 ? -17.432 5.996 36.605 1.00 76.81 184 PRO A O 1
ATOM 1506 N N . LYS A 1 185 ? -17.447 5.129 38.688 1.00 81.19 185 LYS A N 1
ATOM 1507 C CA . LYS A 1 185 ? -16.318 4.219 38.525 1.00 81.19 185 LYS A CA 1
ATOM 1508 C C . LYS A 1 185 ? -16.560 3.171 37.434 1.00 81.19 185 LYS A C 1
ATOM 1510 O O . LYS A 1 185 ? -15.695 2.998 36.590 1.00 81.19 185 LYS A O 1
ATOM 1515 N N . VAL A 1 186 ? -17.748 2.565 37.369 1.00 81.88 186 VAL A N 1
ATOM 1516 C CA . VAL A 1 186 ? -18.037 1.493 36.396 1.00 81.88 186 VAL A CA 1
ATOM 1517 C C . VAL A 1 186 ? -18.037 2.022 34.956 1.00 81.88 186 VAL A C 1
ATOM 1519 O O . VAL A 1 186 ? -17.577 1.348 34.041 1.00 81.88 186 VAL A O 1
ATOM 1522 N N . TYR A 1 187 ? -18.483 3.265 34.745 1.00 79.88 187 TYR A N 1
ATOM 1523 C CA . TYR A 1 187 ? -18.386 3.919 33.435 1.00 79.88 187 TYR A CA 1
ATOM 1524 C C . TYR A 1 187 ? -16.944 4.201 33.023 1.00 79.88 187 TYR A C 1
ATOM 1526 O O . TYR A 1 187 ? -16.592 4.041 31.856 1.00 79.88 187 TYR A O 1
ATOM 1534 N N . VAL A 1 188 ? -16.132 4.673 33.974 1.00 85.38 188 VAL A N 1
ATOM 1535 C CA . VAL A 1 188 ? -14.717 4.959 33.732 1.00 85.38 188 VAL A CA 1
ATOM 1536 C C . VAL A 1 188 ? -13.978 3.664 33.419 1.00 85.38 188 VAL A C 1
ATOM 1538 O O . VAL A 1 188 ? -13.253 3.630 32.433 1.00 85.38 188 VAL A O 1
ATOM 1541 N N . ASP A 1 189 ? -14.223 2.597 34.177 1.00 87.56 189 ASP A N 1
ATOM 1542 C CA . ASP A 1 189 ? -13.596 1.292 33.964 1.00 87.56 189 ASP A CA 1
ATOM 1543 C C . ASP A 1 189 ? -13.958 0.716 32.579 1.00 87.56 189 ASP A C 1
ATOM 1545 O O . ASP A 1 189 ? -13.067 0.306 31.837 1.00 87.56 189 ASP A O 1
ATOM 1549 N N . ALA A 1 190 ? -15.229 0.796 32.162 1.00 87.62 190 ALA A N 1
ATOM 1550 C CA . ALA A 1 190 ? -15.659 0.353 30.830 1.00 87.62 190 ALA A CA 1
ATOM 1551 C C . ALA A 1 190 ? -15.016 1.164 29.686 1.00 87.62 190 ALA A C 1
ATOM 1553 O O . ALA A 1 190 ? -14.629 0.610 28.658 1.00 87.62 190 ALA A O 1
ATOM 1554 N N . LEU A 1 191 ? -14.878 2.485 29.851 1.00 88.50 191 LEU A N 1
ATOM 1555 C CA . LEU A 1 191 ? -14.184 3.329 28.873 1.00 88.50 191 LEU A CA 1
ATOM 1556 C C . LEU A 1 191 ? -12.672 3.073 28.845 1.00 88.50 191 LEU A C 1
ATOM 1558 O O . LEU A 1 191 ? -12.072 3.144 27.774 1.00 88.50 191 LEU A O 1
ATOM 1562 N N . LEU A 1 192 ? -12.057 2.785 29.994 1.00 90.56 192 LEU A N 1
ATOM 1563 C CA . LEU A 1 192 ? -10.639 2.439 30.090 1.00 90.56 192 LEU A CA 1
ATOM 156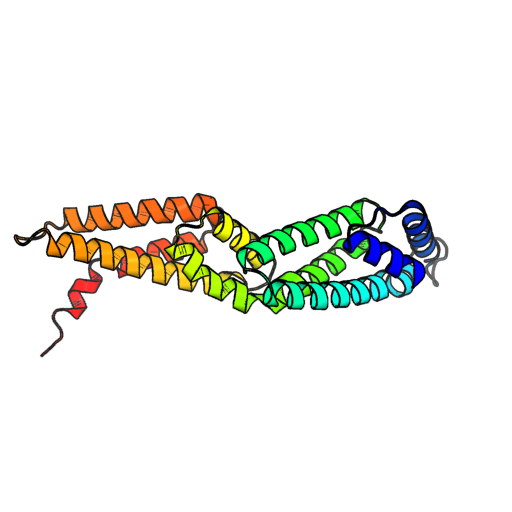4 C C . LEU A 1 192 ? -10.339 1.108 29.402 1.00 90.56 192 LEU A C 1
ATOM 1566 O O . LEU A 1 192 ? -9.305 0.991 28.749 1.00 90.56 192 LEU A O 1
ATOM 1570 N N . GLU A 1 193 ? -11.236 0.128 29.500 1.00 92.44 193 GLU A N 1
ATOM 1571 C CA . GLU A 1 193 ? -11.102 -1.149 28.796 1.00 92.44 193 GLU A CA 1
ATOM 1572 C C . GLU A 1 193 ? -11.127 -0.949 27.274 1.00 92.44 193 GLU A C 1
ATOM 1574 O O . GLU A 1 193 ? -10.206 -1.381 26.577 1.00 92.44 193 GLU A O 1
ATOM 1579 N N . VAL A 1 194 ? -12.111 -0.192 26.772 1.00 93.31 194 VAL A N 1
ATOM 1580 C CA . VAL A 1 194 ? -12.201 0.190 25.352 1.00 93.31 194 VAL A CA 1
ATOM 1581 C C . VAL A 1 194 ? -10.945 0.945 24.909 1.00 93.31 194 VAL A C 1
ATOM 1583 O O . VAL A 1 194 ? -10.350 0.609 23.885 1.00 93.31 194 VAL A O 1
ATOM 1586 N N . HIS A 1 195 ? -10.500 1.941 25.681 1.00 93.81 195 HIS A N 1
ATOM 1587 C CA . HIS A 1 195 ? -9.284 2.698 25.366 1.00 93.81 195 HIS A CA 1
ATOM 1588 C C . HIS A 1 195 ? -8.052 1.791 25.307 1.00 93.81 195 HIS A C 1
ATOM 1590 O O . HIS A 1 195 ? -7.302 1.858 24.339 1.00 93.81 195 HIS A O 1
ATOM 1596 N N . THR A 1 196 ? -7.885 0.891 26.277 1.00 95.38 196 THR A N 1
ATOM 1597 C CA . THR A 1 196 ? -6.754 -0.048 26.338 1.00 95.38 196 THR A CA 1
ATOM 1598 C C . THR A 1 196 ? -6.746 -0.995 25.137 1.00 95.38 196 THR A C 1
ATOM 1600 O O . THR A 1 196 ? -5.697 -1.195 24.520 1.00 95.38 196 THR A O 1
ATOM 1603 N N . GLN A 1 197 ? -7.909 -1.537 24.759 1.00 94.19 197 GLN A N 1
ATOM 1604 C CA . GLN A 1 197 ? -8.050 -2.408 23.592 1.00 94.19 197 GLN A CA 1
ATOM 1605 C C . GLN A 1 197 ? -7.595 -1.696 22.312 1.00 94.19 197 GLN A C 1
ATOM 1607 O O . GLN A 1 197 ? -6.720 -2.192 21.594 1.00 94.19 197 GLN A O 1
ATOM 1612 N N . TYR A 1 198 ? -8.157 -0.516 22.038 1.00 95.31 198 TYR A N 1
ATOM 1613 C CA . TYR A 1 198 ? -7.861 0.222 20.813 1.00 95.31 198 TYR A CA 1
ATOM 1614 C C . TYR A 1 198 ? -6.484 0.887 20.835 1.00 95.31 198 TYR A C 1
ATOM 1616 O O . TYR A 1 198 ? -5.866 1.009 19.784 1.00 95.31 198 TYR A O 1
ATOM 1624 N N . SER A 1 199 ? -5.945 1.242 22.002 1.00 95.06 199 SER A N 1
ATOM 1625 C CA . SER A 1 199 ? -4.551 1.678 22.143 1.00 95.06 199 SER A CA 1
ATOM 1626 C C . SER A 1 199 ? -3.589 0.558 21.743 1.00 95.06 199 SER A C 1
ATOM 1628 O O . SER A 1 199 ? -2.659 0.787 20.968 1.00 95.06 199 SER A O 1
ATOM 1630 N N . GLY A 1 200 ? -3.870 -0.677 22.175 1.00 95.31 200 GLY A N 1
ATOM 1631 C CA . GLY A 1 200 ? -3.136 -1.858 21.727 1.00 95.31 200 GLY A CA 1
ATOM 1632 C C . GLY A 1 200 ? -3.213 -2.057 20.211 1.00 95.31 200 GLY A C 1
ATOM 1633 O O . GLY A 1 200 ? -2.193 -2.338 19.585 1.00 95.31 200 GLY A O 1
ATOM 1634 N N . LEU A 1 201 ? -4.394 -1.860 19.613 1.00 95.00 201 LEU A N 1
ATOM 1635 C CA . LEU A 1 201 ? -4.564 -1.919 18.158 1.00 95.00 201 LEU A CA 1
ATOM 1636 C C . LEU A 1 201 ? -3.748 -0.832 17.438 1.00 95.00 201 LEU A C 1
ATOM 1638 O O . LEU A 1 201 ? -3.060 -1.137 16.469 1.00 95.00 201 LEU A O 1
ATOM 1642 N N . VAL A 1 202 ? -3.773 0.416 17.916 1.00 95.88 202 VAL A N 1
ATOM 1643 C CA . VAL A 1 202 ? -3.000 1.526 17.327 1.00 95.88 202 VAL A CA 1
ATOM 1644 C C . VAL A 1 202 ? -1.499 1.238 17.361 1.00 95.88 202 VAL A C 1
ATOM 1646 O O . VAL A 1 202 ? -0.806 1.482 16.372 1.00 95.88 202 VAL A O 1
ATOM 1649 N N . SER A 1 203 ? -0.996 0.673 18.461 1.00 94.75 203 SER A N 1
ATOM 1650 C CA . SER A 1 203 ? 0.418 0.305 18.574 1.00 94.75 203 SER A CA 1
ATOM 1651 C C . SER A 1 203 ? 0.801 -0.797 17.581 1.00 94.75 203 SER A C 1
ATOM 1653 O O . SER A 1 203 ? 1.765 -0.647 16.829 1.00 94.75 203 SER A O 1
ATOM 1655 N N . ARG A 1 204 ? 0.001 -1.868 17.493 1.00 94.31 204 ARG A N 1
ATOM 1656 C CA . ARG A 1 204 ? 0.336 -3.034 16.660 1.00 94.31 204 ARG A CA 1
ATOM 1657 C C . ARG A 1 204 ? 0.050 -2.844 15.167 1.00 94.31 204 ARG A C 1
ATOM 1659 O O . ARG A 1 204 ? 0.857 -3.274 14.346 1.00 94.31 204 ARG A O 1
ATOM 1666 N N . ALA A 1 205 ? -1.059 -2.198 14.802 1.00 95.12 205 ALA A N 1
ATOM 1667 C CA . ALA A 1 205 ? -1.477 -2.043 13.407 1.00 95.12 205 ALA A CA 1
ATOM 1668 C C . ALA A 1 205 ? -1.051 -0.710 12.775 1.00 95.12 205 ALA A C 1
ATOM 1670 O O . ALA A 1 205 ? -0.733 -0.674 11.588 1.00 95.12 205 ALA A O 1
ATOM 1671 N N . PHE A 1 206 ? -1.017 0.382 13.543 1.00 95.56 206 PHE A N 1
ATOM 1672 C CA . PHE A 1 206 ? -0.811 1.738 13.007 1.00 95.56 206 PHE A CA 1
ATOM 1673 C C . PHE A 1 206 ? 0.510 2.376 13.454 1.00 95.56 206 PHE A C 1
ATOM 1675 O O . PHE A 1 206 ? 0.689 3.584 13.311 1.00 95.56 206 PHE A O 1
ATOM 1682 N N . ARG A 1 207 ? 1.446 1.568 13.976 1.00 93.44 207 ARG A N 1
ATOM 1683 C CA . ARG A 1 207 ? 2.813 1.973 14.359 1.00 93.44 207 ARG A CA 1
ATOM 1684 C C . ARG A 1 207 ? 2.858 3.177 15.305 1.00 93.44 207 ARG A C 1
ATOM 1686 O O . ARG A 1 207 ? 3.734 4.027 15.175 1.00 93.44 207 ARG A O 1
ATOM 1693 N N . GLU A 1 208 ? 1.894 3.260 16.221 1.00 91.94 208 GLU A N 1
ATOM 1694 C CA . GLU A 1 208 ? 1.775 4.373 17.176 1.00 91.94 208 GLU A CA 1
ATOM 1695 C C . GLU A 1 208 ? 1.665 5.753 16.500 1.00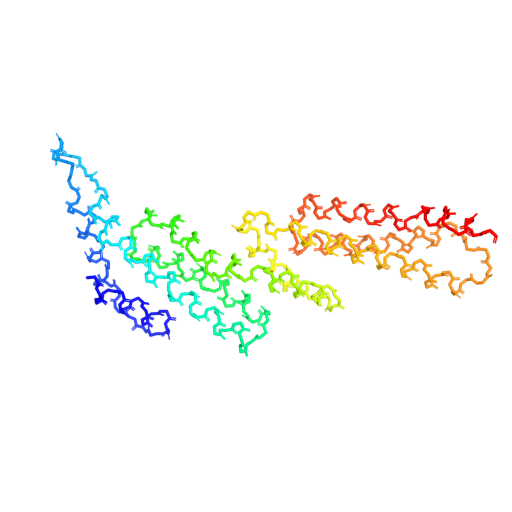 91.94 208 GLU A C 1
ATOM 1697 O O . GLU A 1 208 ? 2.097 6.767 17.054 1.00 91.94 208 GLU A O 1
ATOM 1702 N N . GLU A 1 209 ? 1.073 5.819 15.299 1.00 93.12 209 GLU A N 1
ATOM 1703 C CA . GLU A 1 209 ? 0.878 7.090 14.606 1.00 93.12 209 GLU A CA 1
ATOM 1704 C C . GLU A 1 209 ? 0.080 8.071 15.483 1.00 93.12 209 GLU A C 1
ATOM 1706 O O . GLU A 1 209 ? -1.052 7.806 15.895 1.00 93.12 209 GLU A O 1
ATOM 1711 N N . ALA A 1 210 ? 0.664 9.252 15.710 1.00 93.06 210 ALA A N 1
ATOM 1712 C CA . ALA A 1 210 ? 0.118 10.272 16.600 1.00 93.06 210 ALA A CA 1
ATOM 1713 C C . ALA A 1 210 ? -1.330 10.667 16.270 1.00 93.06 210 ALA A C 1
ATOM 1715 O O . ALA A 1 210 ? -2.099 10.977 17.175 1.00 93.06 210 ALA A O 1
ATOM 1716 N N . GLU A 1 211 ? -1.716 10.653 14.996 1.00 94.50 211 GLU A N 1
ATOM 1717 C CA . GLU A 1 211 ? -3.068 11.008 14.564 1.00 94.50 211 GLU A CA 1
ATOM 1718 C C . GLU A 1 211 ? -4.104 9.918 14.883 1.00 94.50 211 GLU A C 1
ATOM 1720 O O . GLU A 1 211 ? -5.195 10.249 15.343 1.00 94.50 211 GLU A O 1
ATOM 1725 N N . PHE A 1 212 ? -3.768 8.626 14.771 1.00 94.75 212 PHE A N 1
ATOM 1726 C CA . PHE A 1 212 ? -4.651 7.558 15.265 1.00 94.75 212 PHE A CA 1
ATOM 1727 C C . PHE A 1 212 ? -4.784 7.594 16.793 1.00 94.75 212 PHE A C 1
ATOM 1729 O O . PHE A 1 212 ? -5.884 7.408 17.315 1.00 94.75 212 PHE A O 1
ATOM 1736 N N . THR A 1 213 ? -3.701 7.904 17.514 1.00 94.25 213 THR A N 1
ATOM 1737 C CA . THR A 1 213 ? -3.741 8.126 18.971 1.00 94.25 213 THR A CA 1
ATOM 1738 C C . THR A 1 213 ? -4.642 9.313 19.328 1.00 94.25 213 THR A C 1
ATOM 1740 O O . THR A 1 213 ? -5.476 9.211 20.226 1.00 94.25 213 THR A O 1
ATOM 1743 N N . ARG A 1 214 ? -4.553 10.426 18.586 1.00 94.50 214 ARG A N 1
ATOM 1744 C CA . ARG A 1 214 ? -5.450 11.584 18.752 1.00 94.50 214 ARG A CA 1
ATOM 1745 C C . ARG A 1 214 ? -6.908 11.214 18.495 1.00 94.50 214 ARG A C 1
ATOM 1747 O O . ARG A 1 214 ? -7.767 11.592 19.289 1.00 94.50 214 ARG A O 1
ATOM 1754 N N . SER A 1 215 ? -7.188 10.464 17.430 1.00 93.81 215 SER A N 1
ATOM 1755 C CA . SER A 1 215 ? -8.533 9.962 17.129 1.00 93.81 215 SER A CA 1
ATOM 1756 C C . SER A 1 215 ? -9.078 9.065 18.244 1.00 93.81 215 SER A C 1
ATOM 1758 O O . SER A 1 215 ? -10.230 9.227 18.640 1.00 93.81 215 SER A O 1
ATOM 1760 N N . LEU A 1 216 ? -8.258 8.176 18.817 1.00 93.25 216 LEU A N 1
ATOM 1761 C CA . LEU A 1 216 ? -8.630 7.365 19.983 1.00 93.25 216 LEU A CA 1
ATOM 1762 C C . LEU A 1 216 ? -8.995 8.242 21.192 1.00 93.25 216 LEU A C 1
ATOM 1764 O O . LEU A 1 216 ? -10.063 8.079 21.787 1.00 93.25 216 LEU A O 1
ATOM 1768 N N . ASP A 1 217 ? -8.142 9.207 21.532 1.00 91.56 217 ASP A N 1
ATOM 1769 C CA . ASP A 1 217 ? -8.370 10.096 22.672 1.00 91.56 217 ASP A CA 1
ATOM 1770 C C . ASP A 1 217 ? -9.627 10.958 22.490 1.00 91.56 217 ASP A C 1
ATOM 1772 O O . ASP A 1 217 ? -10.384 11.170 23.441 1.00 91.56 217 ASP A O 1
ATOM 1776 N N . ASN A 1 218 ? -9.870 11.456 21.275 1.00 90.94 218 ASN A N 1
ATOM 1777 C CA . ASN A 1 218 ? -11.067 12.228 20.945 1.00 90.94 218 ASN A CA 1
ATOM 1778 C C . ASN A 1 218 ? -12.332 11.369 21.057 1.00 90.94 218 ASN A C 1
ATOM 1780 O O . ASN A 1 218 ? -13.297 11.785 21.705 1.00 90.94 218 ASN A O 1
ATOM 1784 N N . ALA A 1 219 ? -12.306 10.148 20.516 1.00 90.56 219 ALA A N 1
ATOM 1785 C CA . ALA A 1 219 ? -13.420 9.209 20.601 1.00 90.56 219 ALA A CA 1
ATOM 1786 C C . ALA A 1 219 ? -13.809 8.902 22.057 1.00 90.56 219 ALA A C 1
ATOM 1788 O O . ALA A 1 219 ? -14.990 8.968 22.409 1.00 90.56 219 ALA A O 1
ATOM 1789 N N . CYS A 1 220 ? -12.829 8.633 22.927 1.00 86.50 220 CYS A N 1
ATOM 1790 C CA . CYS A 1 220 ? -13.079 8.356 24.344 1.00 86.50 220 CYS A CA 1
ATOM 1791 C C . CYS A 1 220 ? -13.567 9.592 25.118 1.00 86.50 220 CYS A C 1
ATOM 1793 O O . CYS A 1 220 ? -14.472 9.477 25.949 1.00 86.50 220 CYS A O 1
ATOM 1795 N N . LYS A 1 221 ? -13.031 10.790 24.833 1.00 84.62 221 LYS A N 1
ATOM 1796 C CA . LYS A 1 221 ? -13.502 12.050 25.447 1.00 84.62 221 LYS A CA 1
ATOM 1797 C C . LYS A 1 221 ? -14.968 12.330 25.123 1.00 84.62 221 LYS A C 1
ATOM 1799 O O . LYS A 1 221 ? -15.719 12.750 26.003 1.00 84.62 221 LYS A O 1
ATOM 1804 N N . GLU A 1 222 ? -15.378 12.095 23.881 1.00 79.81 222 GLU A N 1
ATOM 1805 C CA . GLU A 1 222 ? -16.752 12.336 23.437 1.00 79.81 222 GLU A CA 1
ATOM 1806 C C . GLU A 1 222 ? -17.744 11.264 23.891 1.00 79.81 222 GLU A C 1
ATOM 1808 O O . GLU A 1 222 ? -18.891 11.594 24.199 1.00 79.81 222 GLU A O 1
ATOM 1813 N N . ALA A 1 223 ? -17.312 10.001 23.974 1.00 72.94 223 ALA A N 1
ATOM 1814 C CA . ALA A 1 223 ? -18.102 8.924 24.574 1.00 72.94 223 ALA A CA 1
ATOM 1815 C C . ALA A 1 223 ? -18.292 9.117 26.093 1.00 72.94 223 ALA A C 1
ATOM 1817 O O . ALA A 1 223 ? -19.271 8.631 26.664 1.00 72.94 223 ALA A O 1
ATOM 1818 N N . GLY A 1 224 ? -17.381 9.861 26.734 1.00 61.66 224 GLY A N 1
ATOM 1819 C CA . GLY A 1 224 ? -17.451 10.284 28.129 1.00 61.66 224 GLY A CA 1
ATOM 1820 C C . GLY A 1 224 ? -18.665 11.170 28.471 1.00 61.66 224 GLY A C 1
ATOM 1821 O O . GLY A 1 224 ? -19.599 11.323 27.683 1.00 61.66 224 GLY A O 1
ATOM 1822 N N . PRO A 1 225 ? -18.700 11.800 29.663 1.00 52.88 225 PRO A N 1
ATOM 1823 C CA . PRO A 1 225 ? -19.907 12.406 30.249 1.00 52.88 225 PRO A CA 1
ATOM 1824 C C . PRO A 1 225 ? -20.584 13.543 29.456 1.00 52.88 225 PRO A C 1
ATOM 1826 O O . PRO A 1 225 ? -21.581 14.094 29.923 1.00 52.88 225 PRO A O 1
ATOM 1829 N N . ALA A 1 226 ? -20.107 13.899 28.260 1.00 45.69 226 ALA A N 1
ATOM 1830 C CA . ALA A 1 226 ? -20.836 14.729 27.303 1.00 45.69 226 ALA A CA 1
ATOM 1831 C C . ALA A 1 226 ? -22.202 14.123 26.908 1.00 45.69 226 ALA A C 1
ATOM 1833 O O . ALA A 1 226 ? -23.149 14.872 26.645 1.00 45.69 226 ALA A O 1
ATOM 1834 N N . SER A 1 227 ? -22.357 12.794 26.982 1.00 43.03 227 SER A N 1
ATOM 1835 C CA . SER A 1 227 ? -23.648 12.096 26.849 1.00 43.03 227 SER A CA 1
ATOM 1836 C C . SER A 1 227 ? -24.688 12.525 27.903 1.00 43.03 227 SER A C 1
ATOM 1838 O O . SER A 1 227 ? -25.889 12.496 27.624 1.00 43.03 227 SER A O 1
ATOM 1840 N N . ARG A 1 228 ? -24.265 13.071 29.059 1.00 43.38 228 ARG A N 1
ATOM 1841 C CA . ARG A 1 228 ? -25.178 13.646 30.068 1.00 43.38 228 ARG A CA 1
ATOM 1842 C C . ARG A 1 228 ? -25.835 14.958 29.641 1.00 43.38 228 ARG A C 1
ATOM 1844 O O . ARG A 1 228 ? -26.821 15.340 30.255 1.00 43.38 228 ARG A O 1
ATOM 1851 N N . ARG A 1 229 ? -25.352 15.678 28.619 1.00 40.41 229 ARG A N 1
ATOM 1852 C CA . ARG A 1 229 ? -25.994 16.946 28.201 1.00 40.41 229 ARG A CA 1
ATOM 1853 C C . ARG A 1 229 ? -27.133 16.760 27.200 1.00 40.41 229 ARG A C 1
ATOM 1855 O O . ARG A 1 229 ? -27.951 17.667 27.068 1.00 40.41 229 ARG A O 1
ATOM 1862 N N . ARG A 1 230 ? -27.213 15.612 26.514 1.00 40.50 230 ARG A N 1
ATOM 1863 C CA . ARG A 1 230 ? -28.272 15.347 25.524 1.00 40.50 230 ARG A CA 1
ATOM 1864 C C . ARG A 1 230 ? -29.516 14.671 26.112 1.00 40.50 230 ARG A C 1
ATOM 1866 O O . ARG A 1 230 ? -30.589 14.892 25.572 1.00 40.50 230 ARG A O 1
ATOM 1873 N N . SER A 1 231 ? -29.425 13.955 27.241 1.00 38.06 231 SER A N 1
ATOM 1874 C CA . SER A 1 231 ? -30.604 13.305 27.857 1.00 38.06 231 SER A CA 1
ATOM 1875 C C . SER A 1 231 ? -31.485 14.227 28.722 1.00 38.06 231 SER A C 1
ATOM 1877 O O . SER A 1 231 ? -32.513 13.780 29.212 1.00 38.06 231 SER A O 1
ATOM 1879 N N . TRP A 1 232 ? -31.106 15.497 28.917 1.00 36.97 232 TRP A N 1
ATOM 1880 C CA . TRP A 1 232 ? -31.887 16.501 29.671 1.00 36.97 232 TRP A CA 1
ATOM 1881 C C . TRP A 1 232 ? -32.467 17.606 28.773 1.00 36.97 232 TRP A C 1
ATOM 1883 O O . TRP A 1 232 ? -32.927 18.636 29.261 1.00 36.97 232 TRP A O 1
ATOM 1893 N N . ARG A 1 233 ? -32.413 17.425 27.447 1.00 33.78 233 ARG A N 1
ATOM 1894 C CA . ARG A 1 233 ? -33.014 18.330 26.457 1.00 33.78 233 ARG A CA 1
ATOM 1895 C C . ARG A 1 233 ? -33.935 17.553 25.523 1.00 33.78 233 ARG A C 1
ATOM 1897 O O . ARG A 1 233 ? -33.698 17.479 24.324 1.00 33.78 233 ARG A O 1
ATOM 1904 N N . THR A 1 234 ? -35.002 17.009 26.080 1.00 34.53 234 THR A N 1
ATOM 1905 C CA . THR A 1 234 ? -36.254 16.820 25.344 1.00 34.53 234 THR A CA 1
ATOM 1906 C C . THR A 1 234 ? -37.361 17.434 26.201 1.00 34.53 234 THR A C 1
ATOM 1908 O O . THR A 1 234 ? -37.348 17.180 27.406 1.00 34.53 234 THR A O 1
ATOM 1911 N N . PRO A 1 235 ? -38.191 18.322 25.621 1.00 41.50 235 PRO A N 1
ATOM 1912 C CA . PRO A 1 235 ? -39.176 19.125 26.346 1.00 41.50 235 PRO A CA 1
ATOM 1913 C C . PRO A 1 235 ? -40.295 18.293 26.974 1.00 41.50 235 PRO A C 1
ATOM 1915 O O . PRO A 1 235 ? -40.583 17.195 26.446 1.00 41.50 235 PRO A O 1
#

Sequence (235 aa):
MDAVLKLVEKQRNGETIEFSQIKQVVDSYVSLGLDETDPTRSTLEIYRFHFEKPFLEATAKYYQNESKHFVAENTIVEYMKKAEERLDEEEERVRMYLHADILASLRKTCETALITDHASVLRDEFQVLLENDREQDMARMYGLLLRIPEGLDALRQKFETHVRKAGLGAIQKVASENTEKLEPKVYVDALLEVHTQYSGLVSRAFREEAEFTRSLDNACKEAGPASRRRSWRTP

InterPro domains:
  IPR001373 Cullin, N-terminal [PF00888] (1-222)
  IPR016159 Cullin repeat-like-containing domain superfamily [SSF74788] (2-222)
  IPR045093 Cullin [PTHR11932] (2-221)

pLDD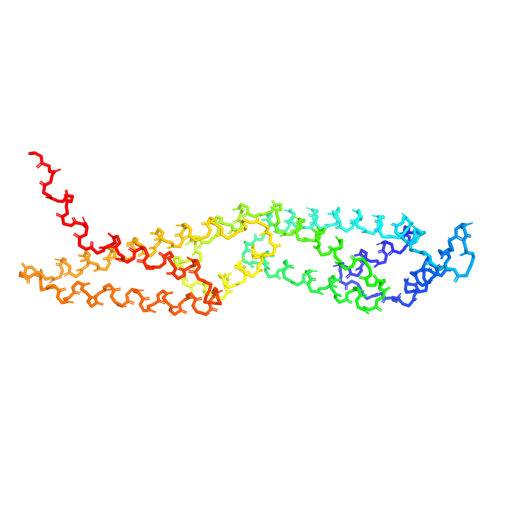T: mean 90.05, std 13.63, range [33.78, 98.75]

Radius of gyration: 25.62 Å; chains: 1; bounding box: 73×38×68 Å

Foldseek 3Di:
DVVLLVQVLCVVVVDDHDCPVVQVVQVVQQVPAADPVHRVDGDNPSVVVVPLVVNLVSLLVSLLVVLVVDVVPHDVLVLLVVLVVVLVVQQVVCVPGHPPVSNVVNNVSSLCSSDVVCLVVLLVCLLVCLVVVVLVSLLSSLVSLVSDPPSCVSVLVSLLVSLLVQLLVLQVVQVVVDPPPDDPVSSVVSLVVSLVVVCVSCVRRVVVPVSSVVSSVNSSVCSPPVVVVVVVPDD

Organism: Verticillium alfalfae (strain VaMs.102 / ATCC MYA-4576 / FGSC 10136) (NCBI:txid526221)